Protein 2IZR (pdb70)

Nearest PDB structures (foldseek):
  2izr-assembly1_A  TM=1.003E+00  e=4.447E-59  Homo sapiens
  4hgs-assembly1_A  TM=9.9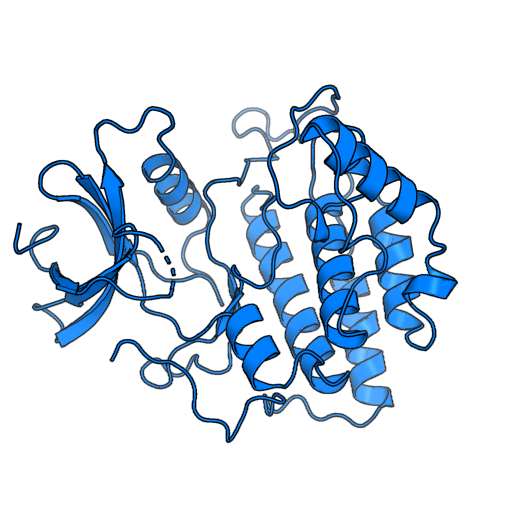87E-01  e=2.542E-54  Homo sapiens
  2izt-assembly1_A  TM=9.941E-01  e=2.686E-54  Homo sapiens
  6gro-assembly1_A  TM=9.886E-01  e=4.937E-54  Homo sapiens
  5x18-assembly2_B  TM=9.580E-01  e=7.703E-38  Saccharomyces cerev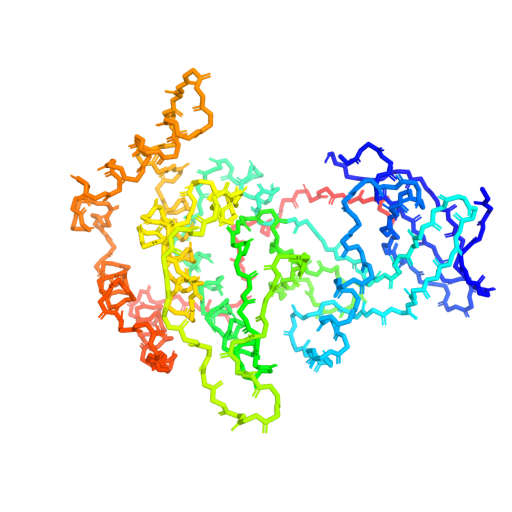isiae S288C

B-factor: mean 22.61, std 11.95, range [7.98, 83.23]

Organism: Homo sapiens (NCBI:txid9606)

Secondary structure (DSSP, 8-state):
--EETTTEEEEEE----TTSEEEEEETTTTEEEEEEEEETT-SS--HHHHHHHHHHH-S-TTS--EEEEEEETTEEEEEEE----BHHHHHHHTTT---HHHHHHHHHHHHHHHHHHHHTTEE-----GGGEEE--GGGT-TTSEEE---TT-EESB-TTT-PBPPP---PPP-S-TTT--HHHHTTPPP-HHHHHHHHHHHHHHHHHSS-TTTT---SSHHHHHHHHHHHHHHS-HHHHTTT-HHHHHHHHHHHH--TTPPP-HHHHHHHHHHHHHHTT---S---TTTTS------

GO terms:
  GO:0005515 protein binding (F, IPI)
  GO:0004674 protein serine/threonine kinase activity (F, IDA)
  GO:0004672 protein kinase activity (F, TAS)
  GO:0036211 protein modification process (P, TAS)
  GO:0007165 signal transduction (P, TAS)

CATH classification: 3.30.200.20 (+1 more: 1.10.510.10)

InterPro domains:
  IPR000719 Protein kinase domain [PF00069] (43-259)
  IPR000719 Protein kinase domain [PS50011] (43-326)
  IPR000719 Protein kinase domain [SM00220] (43-326)
  IPR008271 Serine/threonine-protein kinase, active site [PS00108] (158-170)
  IPR011009 Protein kinase-like domain superfamily [SSF56112] (39-325)
  IPR017441 Protein kinase, ATP binding site [PS00107] (49-72)
  IPR022247 Casein kinase 1 gamma C-terminal [PF12605] (328-417)
  IPR050235 Casein kinase 1/Serine/threonine-protein kinase-like [PTHR11909] (43-372)

Structure (mmCIF, N/CA/C/O backbone):
data_2IZR
#
_entry.id   2IZR
#
_cell.length_a   56.724
_cell.length_b   56.724
_cell.length_c   223.344
_cell.angle_alpha   90.00
_cell.angle_beta   90.00
_cell.angle_gamma   120.00
#
_symmetry.space_group_name_H-M   'P 31 2 1'
#
loop_
_entity.id
_entity.type
_entity.pdbx_description
1 polymer 'CASEIN KINASE I ISOFORM GAMMA-3'
2 non-polymer {(2Z)-4-AMINO-2-[(4-METHOXYPHENYL)IMINO]-2,3-DIHYDRO-1,3-THIAZOL-5-YL}(4-METHOXYPHENYL)METHANONE
3 non-polymer 'MAGNESIUM ION'
4 non-polymer 'CHLORIDE ION'
5 non-polymer S-1,2-PROPANEDIOL
6 water water
#
loop_
_atom_site.group_PDB
_atom_site.id
_atom_site.type_symbol
_atom_site.label_atom_id
_atom_site.label_alt_id
_atom_site.label_comp_id
_atom_site.label_asym_id
_atom_site.label_entity_id
_atom_site.label_seq_id
_atom_site.pdbx_PDB_ins_code
_atom_site.Cartn_x
_atom_site.Cartn_y
_atom_site.Cartn_z
_atom_site.occupancy
_atom_site.B_iso_or_equiv
_atom_site.auth_seq_id
_atom_site.auth_comp_id
_atom_site.auth_asym_id
_atom_site.auth_atom_id
_atom_site.pdbx_PDB_model_num
ATOM 1 N N . VAL A 1 4 ? 28.063 28.022 29.365 1.00 39.20 36 VAL A N 1
ATOM 2 C CA . VAL A 1 4 ? 28.403 28.805 30.587 1.00 31.40 36 VAL A CA 1
ATOM 3 C C . VAL A 1 4 ? 27.232 28.736 31.570 1.00 33.72 36 VAL A C 1
ATOM 4 O O . VAL A 1 4 ? 26.061 28.673 31.167 1.00 33.57 36 VAL A O 1
ATOM 8 N N . LEU A 1 5 ? 27.564 28.742 32.855 1.00 25.83 37 LEU A N 1
ATOM 9 C CA . LEU A 1 5 ? 26.610 28.461 33.905 1.00 23.68 37 LEU A CA 1
ATOM 10 C C . LEU A 1 5 ? 25.733 29.640 34.309 1.00 24.20 37 LEU A C 1
ATOM 11 O O . LEU A 1 5 ? 24.669 29.414 34.920 1.00 21.16 37 LEU A O 1
ATOM 16 N N . MET A 1 6 ? 26.205 30.870 34.035 1.00 22.87 38 MET A N 1
ATOM 17 C CA . MET A 1 6 ? 25.622 32.116 34.584 1.00 19.17 38 MET A CA 1
ATOM 18 C C . MET A 1 6 ? 25.496 33.207 33.525 1.00 18.58 38 MET A C 1
ATOM 19 O O . MET A 1 6 ? 26.286 33.271 32.594 1.00 25.52 38 MET A O 1
ATOM 24 N N . VAL A 1 7 ? 24.494 34.066 33.680 1.00 19.74 39 VAL A N 1
ATOM 25 C CA . VAL A 1 7 ? 24.412 35.320 32.965 1.00 17.23 39 VAL A CA 1
ATOM 26 C C . VAL A 1 7 ? 24.318 36.484 33.958 1.00 20.43 39 VAL A C 1
ATOM 27 O O . VAL A 1 7 ? 23.544 36.459 34.913 1.00 18.58 39 VAL A O 1
ATOM 31 N N . GLY A 1 8 ? 25.183 37.475 33.776 1.00 20.21 40 GLY A N 1
ATOM 32 C CA . GLY A 1 8 ? 25.322 38.543 34.746 1.00 19.20 40 GLY A CA 1
ATOM 33 C C . GLY A 1 8 ? 25.835 38.023 36.088 1.00 16.63 40 GLY A C 1
ATOM 34 O O . GLY A 1 8 ? 26.413 36.946 36.171 1.00 19.23 40 GLY A O 1
ATOM 35 N N . PRO A 1 9 ? 25.660 38.825 37.136 1.00 17.72 41 PRO A N 1
ATOM 36 C CA . PRO A 1 9 ? 26.129 38.418 38.459 1.00 17.15 41 PRO A CA 1
ATOM 37 C C . PRO A 1 9 ? 25.338 37.267 39.084 1.00 15.36 41 PRO A C 1
ATOM 38 O O . PRO A 1 9 ? 25.855 36.575 39.946 1.00 15.95 41 PRO A O 1
ATOM 42 N N . ASN A 1 10 ? 24.088 37.101 38.665 1.00 14.65 42 ASN A N 1
ATOM 43 C CA . ASN A 1 10 ? 23.131 36.388 39.519 1.00 14.04 42 ASN A CA 1
ATOM 44 C C . ASN A 1 10 ? 22.148 35.459 38.845 1.00 14.16 42 ASN A C 1
ATOM 45 O O . ASN A 1 10 ? 21.365 34.838 39.554 1.00 14.37 42 ASN A O 1
ATOM 50 N N . PHE A 1 11 ? 22.182 35.361 37.512 1.00 14.18 43 PHE A N 1
ATOM 51 C CA . PHE A 1 11 ? 21.220 34.522 36.799 1.00 14.63 43 PHE A CA 1
ATOM 52 C C . PHE A 1 11 ? 21.844 33.208 36.336 1.00 14.99 43 PHE A C 1
ATOM 53 O O . PHE A 1 11 ? 22.722 33.217 35.489 1.00 18.70 43 PHE A O 1
ATOM 61 N N . ARG A 1 12 ? 21.381 32.094 36.902 1.00 15.00 44 ARG A N 1
ATOM 62 C CA . ARG A 1 12 ? 21.778 30.748 36.478 1.00 14.21 44 ARG A CA 1
ATOM 63 C C . ARG A 1 12 ? 21.045 30.419 35.180 1.00 16.44 44 ARG A C 1
ATOM 64 O O . ARG A 1 12 ? 19.829 30.630 35.061 1.00 16.17 44 ARG A O 1
ATOM 72 N N . VAL A 1 13 ? 21.795 29.889 34.223 1.00 18.41 45 VAL A N 1
ATOM 73 C CA . VAL A 1 13 ? 21.236 29.480 32.939 1.00 17.66 45 VAL A CA 1
ATOM 74 C C . VAL A 1 13 ? 20.784 28.033 33.003 1.00 19.19 45 VAL A C 1
ATOM 75 O O . VAL A 1 13 ? 21.560 27.137 33.353 1.00 23.68 45 VAL A O 1
ATOM 79 N N . GLY A 1 14 ? 19.515 27.810 32.684 1.00 18.41 46 GLY A N 1
ATOM 80 C CA . GLY A 1 14 ? 18.924 26.481 32.720 1.00 19.52 46 GLY A CA 1
ATOM 81 C C . GLY A 1 14 ? 18.619 25.948 31.334 1.00 19.88 46 GLY A C 1
ATOM 82 O O . GLY A 1 14 ? 19.257 26.319 30.349 1.00 20.74 46 GLY A O 1
ATOM 83 N N . LYS A 1 15 ? 17.628 25.068 31.277 1.00 20.37 47 LYS A N 1
ATOM 84 C CA . LYS A 1 15 ? 17.334 24.279 30.090 1.00 23.25 47 LYS A CA 1
ATOM 85 C C . LYS A 1 15 ? 16.683 25.106 28.986 1.00 21.61 47 LYS A C 1
ATOM 86 O O . LYS A 1 15 ? 16.048 26.123 29.254 1.00 19.48 47 LYS A O 1
ATOM 90 N N . LYS A 1 16 ? 16.817 24.637 27.751 1.00 23.05 48 LYS A N 1
ATOM 91 C CA . LYS A 1 16 ? 16.064 25.183 26.629 1.00 22.99 48 LYS A CA 1
ATOM 92 C C . LYS A 1 16 ? 14.580 24.950 26.868 1.00 24.71 48 LYS A C 1
ATOM 93 O O . LYS A 1 16 ? 14.186 23.864 27.283 1.00 30.28 48 LYS A O 1
ATOM 98 N N . ILE A 1 17 ? 13.764 25.975 26.627 1.00 25.49 49 ILE A N 1
ATOM 99 C CA . ILE A 1 17 ? 12.312 25.884 26.841 1.00 28.24 49 ILE A CA 1
ATOM 100 C C . ILE A 1 17 ? 11.528 26.394 25.638 1.00 34.27 49 ILE A C 1
ATOM 101 O O . ILE A 1 17 ? 12.074 27.055 24.753 1.00 32.09 49 ILE A O 1
ATOM 106 N N . GLY A 1 18 ? 10.241 26.058 25.622 1.00 34.00 50 GLY A N 1
ATOM 107 C CA . GLY A 1 18 ? 9.357 26.351 24.497 1.00 35.00 50 GLY A CA 1
ATOM 108 C C . GLY A 1 18 ? 9.599 25.452 23.293 1.00 37.11 50 GLY A C 1
ATOM 109 O O . GLY A 1 18 ? 10.603 24.726 23.225 1.00 40.35 50 GLY A O 1
ATOM 110 N N . CYS A 1 19 ? 8.664 25.503 22.347 1.00 39.25 51 CYS A N 1
ATOM 111 C CA . CYS A 1 19 ? 8.780 24.799 21.068 1.00 46.62 51 CYS A CA 1
ATOM 112 C C . CYS A 1 19 ? 9.346 25.718 19.984 1.00 52.75 51 CYS A C 1
ATOM 113 O O . CYS A 1 19 ? 9.042 26.913 19.944 1.00 60.62 51 CYS A O 1
ATOM 116 N N . ASN A 1 21 ? 12.425 27.379 18.772 1.00 74.18 53 ASN A N 1
ATOM 117 C CA . ASN A 1 21 ? 13.375 28.221 19.499 1.00 71.59 53 ASN A CA 1
ATOM 118 C C . ASN A 1 21 ? 14.826 27.848 19.201 1.00 71.27 53 ASN A C 1
ATOM 119 O O . ASN A 1 21 ? 15.649 28.723 18.934 1.00 75.68 53 ASN A O 1
ATOM 124 N N . PHE A 1 22 ? 15.130 26.552 19.254 1.00 68.59 54 PHE A N 1
ATOM 125 C CA . PHE A 1 22 ? 16.455 26.034 18.889 1.00 66.43 54 PHE A CA 1
ATOM 126 C C . PHE A 1 22 ? 17.585 26.605 19.756 1.00 63.21 54 PHE A C 1
ATOM 127 O O . PHE A 1 22 ? 18.647 26.971 19.244 1.00 64.05 54 PHE A O 1
ATOM 129 N N . GLY A 1 23 ? 17.350 26.674 21.065 1.00 55.68 55 GLY A N 1
ATOM 130 C CA . GLY A 1 23 ? 18.320 27.249 22.003 1.00 52.61 55 GLY A CA 1
ATOM 131 C C . GLY A 1 23 ? 18.249 28.766 22.152 1.00 43.32 55 GLY A C 1
ATOM 132 O O . GLY A 1 23 ? 19.030 29.360 22.886 1.00 39.74 55 GLY A O 1
ATOM 133 N N . GLU A 1 24 ? 17.314 29.410 21.465 1.00 33.36 56 GLU A N 1
ATOM 134 C CA . GLU A 1 24 ? 17.185 30.849 21.575 1.00 29.34 56 GLU A CA 1
ATOM 135 C C . GLU A 1 24 ? 16.617 31.235 22.939 1.00 20.95 56 GLU A C 1
ATOM 136 O O . GLU A 1 24 ? 16.805 32.347 23.359 1.00 21.16 56 GLU A O 1
ATOM 138 N N . LEU A 1 25 ? 15.896 30.321 23.591 1.00 18.89 57 LEU A N 1
ATOM 139 C CA . LEU A 1 25 ? 15.178 30.629 24.833 1.00 16.69 57 LEU A CA 1
ATOM 140 C C . LEU A 1 25 ? 15.484 29.588 25.889 1.00 16.69 57 LEU A C 1
ATOM 141 O O . LEU A 1 25 ? 15.296 28.396 25.661 1.00 18.03 57 LEU A O 1
ATOM 146 N N . ARG A 1 26 ? 15.944 30.045 27.058 1.00 16.30 58 ARG A N 1
ATOM 147 C CA . ARG A 1 26 ? 16.222 29.163 28.182 1.00 17.15 58 ARG A CA 1
ATOM 148 C C . ARG A 1 26 ? 15.485 29.631 29.413 1.00 14.80 58 ARG A C 1
ATOM 149 O O . ARG A 1 26 ? 15.242 30.823 29.608 1.00 15.37 58 ARG A O 1
ATOM 157 N N . LEU A 1 27 ? 15.176 28.677 30.274 1.00 14.61 59 LEU A N 1
ATOM 158 C CA . LEU A 1 27 ? 14.787 28.990 31.631 1.00 14.73 59 LEU A CA 1
ATOM 159 C C . LEU A 1 27 ? 16.010 29.468 32.387 1.00 14.06 59 LEU A C 1
ATOM 160 O O . LEU A 1 27 ? 17.128 28.976 32.168 1.00 17.17 59 LEU A O 1
ATOM 165 N N . GLY A 1 28 ? 15.804 30.440 33.256 1.00 13.96 60 GLY A N 1
ATOM 166 C CA . GLY A 1 28 ? 16.867 30.875 34.156 1.00 15.37 60 GLY A CA 1
ATOM 167 C C . GLY A 1 28 ? 16.346 31.036 35.562 1.00 12.80 60 GLY A C 1
ATOM 168 O O . GLY A 1 28 ? 15.127 31.002 35.788 1.00 12.97 60 GLY A O 1
ATOM 169 N N . LYS A 1 29 ? 17.267 31.278 36.486 1.00 12.61 61 LYS A N 1
ATOM 170 C CA . LYS A 1 29 ? 16.907 31.528 37.858 1.00 12.72 61 LYS A CA 1
ATOM 171 C C . LYS A 1 29 ? 17.755 32.639 38.421 1.00 12.53 61 LYS A C 1
ATOM 172 O O . LYS A 1 29 ? 18.976 32.585 38.346 1.00 13.16 61 LYS A O 1
ATOM 178 N N . ASN A 1 30 ? 17.096 33.648 38.973 1.00 13.71 62 ASN A N 1
ATOM 179 C CA . ASN A 1 30 ? 17.767 34.666 39.763 1.00 12.89 62 ASN A CA 1
ATOM 180 C C . ASN A 1 30 ? 18.120 34.038 41.108 1.00 12.41 62 ASN A C 1
ATOM 181 O O . ASN A 1 30 ? 17.247 33.841 41.970 1.00 13.74 62 ASN A O 1
ATOM 186 N N . LEU A 1 31 ? 19.399 33.662 41.278 1.00 12.45 63 LEU A N 1
ATOM 187 C CA . LEU A 1 31 ? 19.844 33.014 42.512 1.00 12.20 63 LEU A CA 1
ATOM 188 C C . LEU A 1 31 ? 19.727 33.948 43.720 1.00 13.50 63 LEU A C 1
ATOM 189 O O . LEU A 1 31 ? 19.614 33.491 44.867 1.00 15.28 63 LEU A O 1
ATOM 194 N N . TYR A 1 32 ? 19.819 35.260 43.469 1.00 13.41 64 TYR A N 1
ATOM 195 C CA . TYR A 1 32 ? 19.782 36.226 44.561 1.00 15.36 64 TYR A CA 1
ATOM 196 C C . TYR A 1 32 ? 18.387 36.352 45.159 1.00 14.45 64 TYR A C 1
ATOM 197 O O . TYR A 1 32 ? 18.242 36.686 46.332 1.00 16.65 64 TYR A O 1
ATOM 206 N N . THR A 1 33 ? 17.358 36.136 44.338 1.00 16.64 65 THR A N 1
ATOM 207 C CA . THR A 1 33 ? 15.959 36.338 44.751 1.00 17.60 65 THR A CA 1
ATOM 208 C C . THR A 1 33 ? 15.108 35.065 44.715 1.00 18.61 65 THR A C 1
ATOM 209 O O . THR A 1 33 ? 13.933 35.117 45.082 1.00 21.14 65 THR A O 1
ATOM 213 N N . ASN A 1 34 ? 15.691 33.937 44.306 1.00 16.52 66 ASN A N 1
ATOM 214 C CA . ASN A 1 34 ? 14.950 32.686 44.201 1.00 16.49 66 ASN A CA 1
ATOM 215 C C . ASN A 1 34 ? 13.718 32.814 43.294 1.00 16.34 66 ASN A C 1
ATOM 216 O O . ASN A 1 34 ? 12.600 32.384 43.663 1.00 21.13 66 ASN A O 1
ATOM 221 N N . GLU A 1 35 ? 13.910 33.427 42.132 1.00 16.84 67 GLU A N 1
ATOM 222 C CA . GLU A 1 35 ? 12.849 33.613 41.139 1.00 17.80 67 GLU A CA 1
ATOM 223 C C . GLU A 1 35 ? 13.272 33.105 39.771 1.00 13.73 67 GLU A C 1
ATOM 224 O O . GLU A 1 35 ? 14.376 33.396 39.321 1.00 17.02 67 GLU A O 1
ATOM 235 N N . TYR A 1 36 ? 12.359 32.429 39.083 1.00 14.20 68 TYR A N 1
ATOM 236 C CA . TYR A 1 36 ? 12.596 32.025 37.710 1.00 13.48 68 TYR A CA 1
ATOM 237 C C . TYR A 1 36 ? 12.428 33.189 36.759 1.00 14.70 68 TYR A C 1
ATOM 238 O O . TYR A 1 36 ? 11.655 34.089 37.026 1.00 15.64 68 TYR A O 1
ATOM 247 N N . VAL A 1 37 ? 13.187 33.148 35.661 1.00 12.18 69 VAL A N 1
ATOM 248 C CA . VAL A 1 37 ? 13.179 34.181 34.628 1.00 12.10 69 VAL A CA 1
ATOM 249 C C . VAL A 1 37 ? 13.310 33.495 33.261 1.00 12.14 69 VAL A C 1
ATOM 250 O O . VAL A 1 37 ? 13.581 32.288 33.174 1.00 12.72 69 VAL A O 1
ATOM 254 N N . ALA A 1 38 ? 13.076 34.265 32.199 1.00 11.77 70 ALA A N 1
ATOM 255 C CA . ALA A 1 38 ? 13.325 33.831 30.822 1.00 12.37 70 ALA A CA 1
ATOM 256 C C . ALA A 1 38 ? 14.645 34.428 30.372 1.00 12.83 70 ALA A C 1
ATOM 257 O O . ALA A 1 38 ? 14.941 35.598 30.684 1.00 13.26 70 ALA A O 1
ATOM 259 N N . ILE A 1 39 ? 15.446 33.630 29.674 1.00 12.61 71 ILE A N 1
ATOM 260 C CA . ILE A 1 39 ? 16.733 34.116 29.120 1.00 14.02 71 ILE A CA 1
ATOM 261 C C . ILE A 1 39 ? 16.676 33.969 27.586 1.00 13.12 71 ILE A C 1
ATOM 262 O O . ILE A 1 39 ? 16.579 32.857 27.071 1.00 15.99 71 ILE A O 1
ATOM 267 N N . LYS A 1 40 ? 16.731 35.100 26.885 1.00 14.51 72 LYS A N 1
ATOM 268 C CA . LYS A 1 40 ? 16.782 35.124 25.420 1.00 14.18 72 LYS A CA 1
ATOM 269 C C . LYS A 1 40 ? 18.239 35.272 25.000 1.00 16.27 72 LYS A C 1
ATOM 270 O O . LYS A 1 40 ? 18.964 36.112 25.522 1.00 18.14 72 LYS A O 1
ATOM 281 N N . LEU A 1 41 ? 18.676 34.400 24.105 1.00 17.69 73 LEU A N 1
ATOM 282 C CA . LEU A 1 41 ? 20.072 34.373 23.678 1.00 18.92 73 LEU A CA 1
ATOM 283 C C . LEU A 1 41 ? 20.177 34.632 22.179 1.00 19.11 73 LEU A C 1
ATOM 284 O O . LEU A 1 41 ? 19.341 34.189 21.394 1.00 22.77 73 LEU A O 1
ATOM 289 N N . GLU A 1 42 ? 21.208 35.366 21.790 1.00 18.59 74 GLU A N 1
ATOM 290 C CA . GLU A 1 42 ? 21.485 35.613 20.382 1.00 19.73 74 GLU A CA 1
ATOM 291 C C . GLU A 1 42 ? 22.980 35.442 20.191 1.00 17.26 74 GLU A C 1
ATOM 292 O O . GLU A 1 42 ? 23.746 36.078 20.888 1.00 18.32 74 GLU A O 1
ATOM 298 N N . PRO A 1 43 ? 23.403 34.610 19.227 1.00 19.61 75 PRO A N 1
ATOM 299 C CA . PRO A 1 43 ? 24.844 34.455 19.006 1.00 19.52 75 PRO A CA 1
ATOM 300 C C . PRO A 1 43 ? 25.512 35.794 18.727 1.00 19.21 75 PRO A C 1
ATOM 301 O O . PRO A 1 43 ? 24.973 36.631 17.992 1.00 20.07 75 PRO A O 1
ATOM 305 N N . MET A 1 44 ? 26.688 35.998 19.300 1.00 20.75 76 MET A N 1
ATOM 306 C CA . MET A 1 44 ? 27.443 37.201 18.992 1.00 20.10 76 MET A CA 1
ATOM 307 C C . MET A 1 44 ? 27.789 37.286 17.507 1.00 22.47 76 MET A C 1
ATOM 308 O O . MET A 1 44 ? 27.944 38.385 16.981 1.00 25.57 76 MET A O 1
ATOM 313 N N . LYS A 1 45 ? 27.900 36.129 16.853 1.00 21.53 77 LYS A N 1
ATOM 314 C CA . LYS A 1 45 ? 28.198 36.062 15.409 1.00 25.40 77 LYS A CA 1
ATOM 315 C C . LYS A 1 45 ? 27.001 36.311 14.481 1.00 24.40 77 LYS A C 1
ATOM 316 O O . LYS A 1 45 ? 27.140 36.227 13.241 1.00 34.98 77 LYS A O 1
ATOM 322 N N . SER A 1 46 ? 25.842 36.642 15.050 1.00 28.08 78 SER A N 1
ATOM 323 C CA . SER A 1 46 ? 24.641 36.812 14.234 1.00 26.86 78 SER A CA 1
ATOM 324 C C . SER A 1 46 ? 24.878 37.783 13.099 1.00 30.42 78 SER A C 1
ATOM 325 O O . SER A 1 46 ? 25.457 38.856 13.300 1.00 30.33 78 SER A O 1
ATOM 328 N N . ARG A 1 47 ? 24.415 37.404 11.911 1.00 37.80 79 ARG A N 1
ATOM 329 C CA . ARG A 1 47 ? 24.530 38.265 10.735 1.00 42.52 79 ARG A CA 1
ATOM 330 C C . ARG A 1 47 ? 23.433 39.335 10.692 1.00 41.70 79 ARG A C 1
ATOM 331 O O . ARG A 1 47 ? 23.501 40.262 9.878 1.00 42.61 79 ARG A O 1
ATOM 334 N N . ALA A 1 48 ? 22.441 39.218 11.577 1.00 36.27 80 ALA A N 1
ATOM 335 C CA . ALA A 1 48 ? 21.350 40.183 11.656 1.00 33.38 80 ALA A CA 1
ATOM 336 C C . ALA A 1 48 ? 20.951 40.370 13.120 1.00 28.53 80 ALA A C 1
ATOM 337 O O . ALA A 1 48 ? 19.902 39.885 13.562 1.00 33.05 80 ALA A O 1
ATOM 339 N N . PRO A 1 49 ? 21.812 41.051 13.885 1.00 27.53 81 PRO A N 1
ATOM 340 C CA . PRO A 1 49 ? 21.524 41.196 15.307 1.00 25.41 81 PRO A CA 1
ATOM 341 C C . PRO A 1 49 ? 20.267 42.024 15.578 1.00 24.82 81 PRO A C 1
ATOM 342 O O . PRO A 1 49 ? 20.027 43.046 14.914 1.00 30.03 81 PRO A O 1
ATOM 346 N N . GLN A 1 50 ? 19.483 41.569 16.550 1.00 22.16 82 GLN A N 1
ATOM 347 C CA . GLN A 1 50 ? 18.225 42.219 16.906 1.00 22.23 82 GLN A CA 1
ATOM 348 C C . GLN A 1 50 ? 18.039 42.391 18.412 1.00 18.22 82 GLN A C 1
ATOM 349 O O . GLN A 1 50 ? 17.245 43.221 18.832 1.00 19.86 82 GLN A O 1
ATOM 355 N N . LEU A 1 51 ? 18.757 41.627 19.233 1.00 18.09 83 LEU A N 1
ATOM 356 C CA . LEU A 1 51 ? 18.470 41.594 20.667 1.00 15.80 83 LEU A CA 1
ATOM 357 C C . LEU A 1 51 ? 18.818 42.915 21.349 1.00 17.01 83 LEU A C 1
ATOM 358 O O . LEU A 1 51 ? 18.069 43.381 22.220 1.00 16.87 83 LEU A O 1
ATOM 363 N N . HIS A 1 52 ? 19.956 43.522 21.011 1.00 19.35 84 HIS A N 1
ATOM 364 C CA . HIS A 1 52 ? 20.307 44.773 21.677 1.00 19.84 84 HIS A CA 1
ATOM 365 C C . HIS A 1 52 ? 19.322 45.882 21.328 1.00 21.49 84 HIS A C 1
ATOM 366 O O . HIS A 1 52 ? 18.941 46.673 22.191 1.00 23.73 84 HIS A O 1
ATOM 373 N N . LEU A 1 53 ? 18.919 45.962 20.068 1.00 24.03 85 LEU A N 1
ATOM 374 C CA . LEU A 1 53 ? 17.910 46.951 19.697 1.00 26.28 85 LEU A CA 1
ATOM 375 C C . LEU A 1 53 ? 16.581 46.693 20.417 1.00 19.52 85 LEU A C 1
ATOM 376 O O . LEU A 1 53 ? 15.909 47.618 20.861 1.00 20.52 85 LEU A O 1
ATOM 381 N N . GLU A 1 54 ? 16.232 45.426 20.568 1.00 18.45 86 GLU A N 1
ATOM 382 C CA . GLU A 1 54 ? 15.053 45.062 21.330 1.00 16.04 86 GLU A CA 1
ATOM 383 C C . GLU A 1 54 ? 15.137 45.564 22.799 1.00 15.09 86 GLU A C 1
ATOM 384 O O . GLU A 1 54 ? 14.201 46.161 23.339 1.00 16.21 86 GLU A O 1
ATOM 390 N N . TYR A 1 55 ? 16.272 45.337 23.433 1.00 16.29 87 TYR A N 1
ATOM 391 C CA . TYR A 1 55 ? 16.500 45.844 24.771 1.00 15.93 87 TYR A CA 1
ATOM 392 C C . TYR A 1 55 ? 16.318 47.357 24.850 1.00 19.29 87 TYR A C 1
ATOM 393 O O . TYR A 1 55 ? 15.702 47.875 25.773 1.00 19.26 87 TYR A O 1
ATOM 402 N N . ARG A 1 56 ? 16.845 48.069 23.857 1.00 20.05 88 ARG A N 1
ATOM 403 C CA . ARG A 1 56 ? 16.698 49.516 23.835 1.00 20.15 88 ARG A CA 1
ATOM 404 C C . ARG A 1 56 ? 15.224 49.949 23.704 1.00 20.56 88 ARG A C 1
ATOM 405 O O . ARG A 1 56 ? 14.797 50.910 24.336 1.00 20.75 88 ARG A O 1
ATOM 408 N N . PHE A 1 57 ? 14.439 49.217 22.923 1.00 16.57 89 PHE A N 1
ATOM 409 C CA . PHE A 1 57 ? 13.004 49.512 22.831 1.00 15.38 89 PHE A CA 1
ATOM 410 C C . PHE A 1 57 ? 12.320 49.266 24.197 1.00 14.64 89 PHE A C 1
ATOM 411 O O . PHE A 1 57 ? 11.471 50.063 24.613 1.00 16.24 89 PHE A O 1
ATOM 419 N N . TYR A 1 58 ? 12.691 48.184 24.892 1.00 15.21 90 TYR A N 1
ATOM 420 C CA . TYR A 1 58 ? 12.169 47.988 26.241 1.00 14.88 90 TYR A CA 1
ATOM 421 C C . TYR A 1 58 ? 12.528 49.138 27.188 1.00 16.53 90 TYR A C 1
ATOM 422 O O . TYR A 1 58 ? 11.712 49.542 28.004 1.00 17.44 90 TYR A O 1
ATOM 431 N N . LYS A 1 59 ? 13.736 49.679 27.069 1.00 17.62 91 LYS A N 1
ATOM 432 C CA . LYS A 1 59 ? 14.103 50.812 27.917 1.00 18.48 91 LYS A CA 1
ATOM 433 C C . LYS A 1 59 ? 13.241 52.046 27.603 1.00 19.72 91 LYS A C 1
ATOM 434 O O . LYS A 1 59 ? 12.849 52.792 28.497 1.00 22.64 91 LYS A O 1
ATOM 437 N N . GLN A 1 60 ? 12.956 52.262 26.328 1.00 17.49 92 GLN A N 1
ATOM 438 C CA . GLN A 1 60 ? 12.090 53.357 25.922 1.00 18.18 92 GLN A CA 1
ATOM 439 C C . GLN A 1 60 ? 10.652 53.156 26.394 1.00 16.04 92 GLN A C 1
ATOM 440 O O . GLN A 1 60 ? 9.996 54.125 26.770 1.00 18.37 92 GLN A O 1
ATOM 446 N N . LEU A 1 61 ? 10.169 51.921 26.371 1.00 16.90 93 LEU A N 1
ATOM 447 C CA . LEU A 1 61 ? 8.807 51.619 26.862 1.00 15.62 93 LEU A CA 1
ATOM 448 C C . LEU A 1 61 ? 8.661 51.867 28.350 1.00 17.25 93 LEU A C 1
ATOM 449 O O . LEU A 1 61 ? 7.613 52.328 28.792 1.00 19.90 93 LEU A O 1
ATOM 454 N N . GLY A 1 62 ? 9.708 51.556 29.119 1.00 18.13 94 GLY A N 1
ATOM 455 C CA . GLY A 1 62 ? 9.654 51.664 30.558 1.00 19.74 94 GLY A CA 1
ATOM 456 C C . GLY A 1 62 ? 8.713 50.654 31.168 1.00 17.82 94 GLY A C 1
ATOM 457 O O . GLY A 1 62 ? 8.241 49.729 30.509 1.00 20.63 94 GLY A O 1
ATOM 458 N N . SER A 1 63 ? 8.407 50.857 32.437 1.00 21.90 95 SER A N 1
ATOM 459 C CA . SER A 1 63 ? 7.607 49.925 33.183 1.00 19.84 95 SER A CA 1
ATOM 460 C C . SER A 1 63 ? 6.164 50.171 32.857 1.00 20.08 95 SER A C 1
ATOM 461 O O . SER A 1 63 ? 5.685 51.284 32.986 1.00 24.59 95 SER A O 1
ATOM 466 N N . GLY A 1 64 ? 5.457 49.132 32.432 1.00 19.96 96 GLY A N 1
ATOM 467 C CA . GLY A 1 64 ? 4.063 49.311 32.069 1.00 22.60 96 GLY A CA 1
ATOM 468 C C . GLY A 1 64 ? 3.245 48.054 32.241 1.00 18.57 96 GLY A C 1
ATOM 469 O O . GLY A 1 64 ? 3.775 46.941 32.256 1.00 17.38 96 GLY A O 1
ATOM 470 N N . ASP A 1 65 ? 1.935 48.250 32.326 1.00 18.77 97 ASP A N 1
ATOM 471 C CA . ASP A 1 65 ? 0.995 47.145 32.481 1.00 16.32 97 ASP A CA 1
ATOM 472 C C . ASP A 1 65 ? 1.103 46.249 31.260 1.00 13.76 97 ASP A C 1
ATOM 473 O O . ASP A 1 65 ? 1.030 46.737 30.124 1.00 15.40 97 ASP A O 1
ATOM 482 N N . GLY A 1 66 ? 1.303 44.950 31.486 1.00 12.37 98 GLY A N 1
ATOM 483 C CA . GLY A 1 66 ? 1.319 44.005 30.395 1.00 11.23 98 GLY A CA 1
ATOM 484 C C . GLY A 1 66 ? 2.576 44.074 29.565 1.00 10.53 98 GLY A C 1
ATOM 485 O O . GLY A 1 66 ? 2.628 43.511 28.480 1.00 11.69 98 GLY A O 1
ATOM 486 N N . ILE A 1 67 ? 3.623 44.701 30.094 1.00 12.20 99 ILE A N 1
ATOM 487 C CA . ILE A 1 67 ? 4.935 44.674 29.470 1.00 13.84 99 ILE A CA 1
ATOM 488 C C . ILE A 1 67 ? 5.850 43.879 30.397 1.00 13.93 99 ILE A C 1
ATOM 489 O O . ILE A 1 67 ? 5.944 44.206 31.585 1.00 13.75 99 ILE A O 1
ATOM 498 N N . PRO A 1 68 ? 6.520 42.840 29.881 1.00 13.77 100 PRO A N 1
ATOM 499 C CA . PRO A 1 68 ? 7.389 42.090 30.805 1.00 13.07 100 PRO A CA 1
ATOM 500 C C . PRO A 1 68 ? 8.506 42.970 31.373 1.00 12.83 100 PRO A C 1
ATOM 501 O O . PRO A 1 68 ? 9.045 43.821 30.673 1.00 13.46 100 PRO A O 1
ATOM 505 N N . GLN A 1 69 ? 8.840 42.728 32.630 1.00 12.91 101 GLN A N 1
ATOM 506 C CA . GLN A 1 69 ? 9.995 43.354 33.232 1.00 13.27 101 GLN A CA 1
ATOM 507 C C . GLN A 1 69 ? 11.258 42.832 32.563 1.00 12.90 101 GLN A C 1
ATOM 508 O O . GLN A 1 69 ? 11.349 41.648 32.286 1.00 14.21 101 GLN A O 1
ATOM 519 N N . VAL A 1 70 ? 12.234 43.707 32.350 1.00 14.13 102 VAL A N 1
ATOM 520 C CA . VAL A 1 70 ? 13.523 43.287 31.809 1.00 14.34 102 VAL A CA 1
ATOM 521 C C . VAL A 1 70 ? 14.566 43.546 32.887 1.00 15.75 102 VAL A C 1
ATOM 522 O O . VAL A 1 70 ? 14.578 44.618 33.505 1.00 17.76 102 VAL A O 1
ATOM 526 N N . TYR A 1 71 ? 15.409 42.556 33.126 1.00 13.72 103 TYR A N 1
ATOM 527 C CA . TYR A 1 71 ? 16.310 42.601 34.284 1.00 14.42 103 TYR A CA 1
ATOM 528 C C . TYR A 1 71 ? 17.770 42.825 33.937 1.00 16.42 103 TYR A C 1
ATOM 529 O O . TYR A 1 71 ? 18.516 43.337 34.762 1.00 20.56 103 TYR A O 1
ATOM 538 N N . TYR A 1 72 ? 18.182 42.435 32.727 1.00 14.57 104 TYR A N 1
ATOM 539 C CA . TYR A 1 72 ? 19.592 42.422 32.372 1.00 15.54 104 TYR A CA 1
ATOM 540 C C . TYR A 1 72 ? 19.783 42.261 30.882 1.00 14.47 104 TYR A C 1
ATOM 541 O O . TYR A 1 72 ? 19.040 41.524 30.241 1.00 13.61 104 TYR A O 1
ATOM 550 N N . PHE A 1 73 ? 20.804 42.924 30.351 1.00 15.18 105 PHE A N 1
ATOM 551 C CA . PHE A 1 73 ? 21.302 42.639 29.014 1.00 14.94 105 PHE A CA 1
ATOM 552 C C . PHE A 1 73 ? 22.805 42.582 29.116 1.00 17.99 105 PHE A C 1
ATOM 553 O O . PHE A 1 73 ? 23.444 43.501 29.636 1.00 18.18 105 PHE A O 1
ATOM 561 N N . GLY A 1 74 ? 23.373 41.525 28.583 1.00 15.98 106 GLY A N 1
ATOM 562 C CA . GLY A 1 74 ? 24.816 41.395 28.607 1.00 17.14 106 GLY A CA 1
ATOM 563 C C . GLY A 1 74 ? 25.310 40.099 28.028 1.00 16.15 106 GLY A C 1
ATOM 564 O O . GLY A 1 74 ? 24.531 39.257 27.607 1.00 18.05 106 GLY A O 1
ATOM 565 N N . PRO A 1 75 ? 26.639 39.925 28.003 1.00 16.93 107 PRO A N 1
ATOM 566 C CA . PRO A 1 75 ? 27.212 38.743 27.391 1.00 17.63 107 PRO A CA 1
ATOM 567 C C . PRO A 1 75 ? 27.082 37.489 28.229 1.00 19.95 107 PRO A C 1
ATOM 568 O O . PRO A 1 75 ? 27.046 37.552 29.456 1.00 24.38 107 PRO A O 1
ATOM 572 N N . CYS A 1 76 ? 27.020 36.352 27.541 1.00 19.17 108 CYS A N 1
ATOM 573 C CA . CYS A 1 76 ? 26.949 35.034 28.168 1.00 20.81 108 CYS A CA 1
ATOM 574 C C . CYS A 1 76 ? 27.651 34.078 27.214 1.00 19.90 108 CYS A C 1
ATOM 575 O O . CYS A 1 76 ? 27.090 33.693 26.195 1.00 22.00 108 CYS A O 1
ATOM 578 N N . GLY A 1 77 ? 28.897 33.729 27.513 1.00 19.89 109 GLY A N 1
ATOM 579 C CA . GLY A 1 77 ? 29.699 32.984 26.557 1.00 22.15 109 GLY A CA 1
ATOM 580 C C . GLY A 1 77 ? 29.763 33.704 25.211 1.00 20.32 109 GLY A C 1
ATOM 581 O O . GLY A 1 77 ? 30.005 34.902 25.157 1.00 20.43 109 GLY A O 1
ATOM 582 N N . LYS A 1 78 ? 29.481 32.980 24.135 1.00 20.08 110 LYS A N 1
ATOM 583 C CA . LYS A 1 78 ? 29.504 33.547 22.795 1.00 21.04 110 LYS A CA 1
ATOM 584 C C . LYS A 1 78 ? 28.138 34.100 22.378 1.00 19.22 110 LYS A C 1
ATOM 585 O O . LYS A 1 78 ? 27.867 34.238 21.195 1.00 19.53 110 LYS A O 1
ATOM 589 N N . TYR A 1 79 ? 27.306 34.430 23.362 1.00 18.38 111 TYR A N 1
ATOM 590 C CA . TYR A 1 79 ? 25.975 34.980 23.129 1.00 16.81 111 TYR A CA 1
ATOM 591 C C . TYR A 1 79 ? 25.804 36.338 23.781 1.00 15.16 111 TYR A C 1
ATOM 592 O O . TYR A 1 79 ? 26.416 36.644 24.811 1.00 18.20 111 TYR A O 1
ATOM 601 N N . ASN A 1 80 ? 24.936 37.156 23.196 1.00 15.73 112 ASN A N 1
ATOM 602 C CA . ASN A 1 80 ? 24.319 38.227 23.947 1.00 16.54 112 ASN A CA 1
ATOM 603 C C . ASN A 1 80 ? 23.019 37.693 24.530 1.00 15.19 112 ASN A C 1
ATOM 604 O O . ASN A 1 80 ? 22.326 36.898 23.895 1.00 16.49 112 ASN A O 1
ATOM 609 N N . ALA A 1 81 ? 22.720 38.115 25.750 1.00 15.14 113 ALA A N 1
ATOM 610 C CA . ALA A 1 81 ? 21.598 37.588 26.510 1.00 15.49 113 ALA A CA 1
ATOM 611 C C . ALA A 1 81 ? 20.753 38.726 27.033 1.00 13.66 113 ALA A C 1
ATOM 612 O O . ALA A 1 81 ? 21.271 39.752 27.469 1.00 15.26 113 ALA A O 1
ATOM 614 N N . MET A 1 82 ? 19.443 38.531 27.015 1.00 13.41 114 MET A N 1
ATOM 615 C CA . MET A 1 82 ? 18.515 39.441 27.671 1.00 12.68 114 MET A CA 1
ATOM 616 C C . MET A 1 82 ? 17.687 38.600 28.639 1.00 12.51 114 MET A C 1
ATOM 617 O O . MET A 1 82 ? 17.092 37.591 28.262 1.00 14.52 114 MET A O 1
ATOM 622 N N . VAL A 1 83 ? 17.660 39.043 29.892 1.00 11.55 115 VAL A N 1
ATOM 623 C CA . VAL A 1 83 ? 16.971 38.349 30.963 1.00 11.66 115 VAL A CA 1
ATOM 624 C C . VAL A 1 83 ? 15.692 39.126 31.234 1.00 11.85 115 VAL A C 1
ATOM 625 O O . VAL A 1 83 ? 15.729 40.346 31.518 1.00 13.32 115 VAL A O 1
ATOM 629 N N . LEU A 1 84 ? 14.557 38.440 31.130 1.00 11.09 116 LEU A N 1
ATOM 630 C CA . LEU A 1 84 ? 13.263 39.081 31.326 1.00 12.10 116 LEU A CA 1
ATOM 631 C C . LEU A 1 84 ? 12.330 38.217 32.141 1.00 12.08 116 LEU A C 1
ATOM 632 O O . LEU A 1 84 ? 12.597 37.037 32.405 1.00 12.82 116 LEU A O 1
ATOM 637 N N . GLU A 1 85 ? 11.235 38.844 32.558 1.00 12.76 117 GLU A N 1
ATOM 638 C CA . GLU A 1 85 ? 10.190 38.173 33.310 1.00 12.50 117 GLU A CA 1
ATOM 639 C C . GLU A 1 85 ? 9.687 36.934 32.584 1.00 13.20 117 GLU A C 1
ATOM 640 O O . GLU A 1 85 ? 9.383 37.014 31.393 1.00 13.48 117 GLU A O 1
ATOM 646 N N . LEU A 1 86 ? 9.568 35.815 33.311 1.00 12.55 118 LEU A N 1
ATOM 647 C CA . LEU A 1 86 ? 9.000 34.581 32.800 1.00 12.67 118 LEU A CA 1
ATOM 648 C C . LEU A 1 86 ? 7.486 34.764 32.832 1.00 13.26 118 LEU A C 1
ATOM 649 O O . LEU A 1 86 ? 6.889 35.048 33.896 1.00 14.43 118 LEU A O 1
ATOM 654 N N . LEU A 1 87 ? 6.871 34.609 31.671 1.00 11.78 119 LEU A N 1
ATOM 655 C CA . LEU A 1 87 ? 5.442 34.723 31.525 1.00 11.16 119 LEU A CA 1
ATOM 656 C C . LEU A 1 87 ? 4.822 33.333 31.292 1.00 12.07 119 LEU A C 1
ATOM 657 O O . LEU A 1 87 ? 5.530 32.324 31.305 1.00 12.84 119 LEU A O 1
ATOM 662 N N . GLY A 1 88 ? 3.507 33.293 31.133 1.00 12.54 120 GLY A N 1
ATOM 663 C CA . GLY A 1 88 ? 2.783 32.061 30.828 1.00 12.35 120 GLY A CA 1
ATOM 664 C C . GLY A 1 88 ? 2.696 31.824 29.334 1.00 12.81 120 GLY A C 1
ATOM 665 O O . GLY A 1 88 ? 3.440 32.435 28.554 1.00 13.64 120 GLY A O 1
ATOM 666 N N . PRO A 1 89 ? 1.798 30.905 28.930 1.00 12.57 121 PRO A N 1
ATOM 667 C CA . PRO A 1 89 ? 1.662 30.562 27.516 1.00 13.68 121 PRO A CA 1
ATOM 668 C C . PRO A 1 89 ? 1.179 31.707 26.628 1.00 11.65 121 PRO A C 1
ATOM 669 O O . PRO A 1 89 ? 0.539 32.665 27.085 1.00 11.48 121 PRO A O 1
ATOM 673 N N . SER A 1 90 ? 1.475 31.588 25.343 1.00 11.94 122 SER A N 1
ATOM 674 C CA . SER A 1 90 ? 0.990 32.558 24.368 1.00 11.04 122 SER A CA 1
ATOM 675 C C . SER A 1 90 ? -0.465 32.303 23.991 1.00 10.84 122 SER A C 1
ATOM 676 O O . SER A 1 90 ? -1.013 31.200 24.178 1.00 12.20 122 SER A O 1
ATOM 679 N N . LEU A 1 91 ? -1.062 33.308 23.367 1.00 10.35 123 LEU A N 1
ATOM 680 C CA . LEU A 1 91 ? -2.410 33.166 22.863 1.00 10.39 123 LEU A CA 1
ATOM 681 C C . LEU A 1 91 ? -2.508 32.060 21.816 1.00 11.99 123 LEU A C 1
ATOM 682 O O . LEU A 1 91 ? -3.552 31.392 21.722 1.00 12.84 123 LEU A O 1
ATOM 687 N N . GLU A 1 92 ? -1.456 31.864 21.017 1.00 11.62 124 GLU A N 1
ATOM 688 C CA . GLU A 1 92 ? -1.479 30.740 20.076 1.00 12.79 124 GLU A CA 1
ATOM 689 C C . GLU A 1 92 ? -1.487 29.398 20.803 1.00 13.17 124 GLU A C 1
ATOM 690 O O . GLU A 1 92 ? -2.241 28.494 20.419 1.00 15.02 124 GLU A O 1
ATOM 696 N N . ASP A 1 93 ? -0.670 29.259 21.852 1.00 12.81 125 ASP A N 1
ATOM 697 C CA . ASP A 1 93 ? -0.661 28.037 22.669 1.00 15.02 125 ASP A CA 1
ATOM 698 C C . ASP A 1 93 ? -2.064 27.802 23.243 1.00 14.77 125 ASP A C 1
ATOM 699 O O . ASP A 1 93 ? -2.601 26.679 23.235 1.00 15.03 125 ASP A O 1
ATOM 704 N N . LEU A 1 94 ? -2.642 28.873 23.766 1.00 12.82 126 LEU A N 1
ATOM 705 C CA . LEU A 1 94 ? -3.950 28.780 24.415 1.00 13.43 126 LEU A CA 1
ATOM 706 C C . LEU A 1 94 ? -5.057 28.483 23.394 1.00 13.40 126 LEU A C 1
ATOM 707 O O . LEU A 1 94 ? -6.041 27.767 23.676 1.00 13.98 126 LEU A O 1
ATOM 712 N N . PHE A 1 95 ? -4.907 29.060 22.208 1.00 12.92 127 PHE A N 1
ATOM 713 C CA . PHE A 1 95 ? -5.860 28.837 21.105 1.00 12.57 127 PHE A CA 1
ATOM 714 C C . PHE A 1 95 ? -5.883 27.350 20.743 1.00 14.22 127 PHE A C 1
ATOM 715 O O . PHE A 1 95 ? -6.956 26.746 20.598 1.00 15.50 127 PHE A O 1
ATOM 723 N N . ASP A 1 96 ? -4.697 26.768 20.613 1.00 15.73 128 ASP A N 1
ATOM 724 C CA . ASP A 1 96 ? -4.593 25.326 20.354 1.00 16.30 128 ASP A CA 1
ATOM 725 C C . ASP A 1 96 ? -5.289 24.522 21.460 1.00 16.82 128 ASP A C 1
ATOM 726 O O . ASP A 1 96 ? -5.994 23.557 21.183 1.00 19.58 128 ASP A O 1
ATOM 731 N N . LEU A 1 97 ? -5.048 24.894 22.715 1.00 17.63 129 LEU A N 1
ATOM 732 C CA . LEU A 1 97 ? -5.694 24.218 23.852 1.00 18.32 129 LEU A CA 1
ATOM 733 C C . LEU A 1 97 ? -7.224 24.286 23.819 1.00 16.59 129 LEU A C 1
ATOM 734 O O . LEU A 1 97 ? -7.907 23.375 24.294 1.00 21.05 129 LEU A O 1
ATOM 743 N N . CYS A 1 98 ? -7.740 25.363 23.250 1.00 16.22 130 CYS A N 1
ATOM 744 C CA . CYS A 1 98 ? -9.169 25.604 23.121 1.00 15.95 130 CYS A CA 1
ATOM 745 C C . CYS A 1 98 ? -9.713 25.191 21.752 1.00 17.71 130 CYS A C 1
ATOM 746 O O . CYS A 1 98 ? -10.769 25.671 21.331 1.00 17.97 130 CYS A O 1
ATOM 749 N N . ASP A 1 99 ? -9.003 24.289 21.071 1.00 17.79 131 ASP A N 1
ATOM 750 C CA . ASP A 1 99 ? -9.489 23.697 19.815 1.00 18.93 131 ASP A CA 1
ATOM 751 C C . ASP A 1 99 ? -9.657 24.734 18.693 1.00 17.45 131 ASP A C 1
ATOM 752 O O . ASP A 1 99 ? -10.484 24.608 17.791 1.00 19.36 131 ASP A O 1
ATOM 757 N N . ARG A 1 100 ? -8.837 25.766 18.762 1.00 15.93 132 ARG A N 1
ATOM 758 C CA . ARG A 1 100 ? -8.688 26.725 17.688 1.00 14.68 132 ARG A CA 1
ATOM 759 C C . ARG A 1 100 ? -9.967 27.500 17.340 1.00 15.25 132 ARG A C 1
ATOM 760 O O . ARG A 1 100 ? -10.251 27.800 16.191 1.00 15.24 132 ARG A O 1
ATOM 768 N N . THR A 1 101 ? -10.720 27.841 18.381 1.00 14.97 133 THR A N 1
ATOM 769 C CA . THR A 1 101 ? -11.702 28.929 18.336 1.00 15.75 133 THR A CA 1
ATOM 770 C C . THR A 1 101 ? -11.753 29.514 19.744 1.00 15.45 133 THR A C 1
ATOM 771 O O . THR A 1 101 ? -11.580 28.762 20.729 1.00 16.83 133 THR A O 1
ATOM 778 N N . PHE A 1 102 ? -11.928 30.835 19.844 1.00 13.18 134 PHE A N 1
ATOM 779 C CA . PHE A 1 102 ? -12.237 31.476 21.121 1.00 12.53 134 PHE A CA 1
ATOM 780 C C . PHE A 1 102 ? -13.660 32.055 21.045 1.00 14.62 134 PHE A C 1
ATOM 781 O O . PHE A 1 102 ? -14.121 32.562 19.981 1.00 14.60 134 PHE A O 1
ATOM 789 N N . SER A 1 103 ? -14.337 32.018 22.184 1.00 13.20 135 SER A N 1
ATOM 790 C CA . SER A 1 103 ? -15.630 32.666 22.346 1.00 13.49 135 SER A CA 1
ATOM 791 C C . SER A 1 103 ? -15.515 34.170 22.157 1.00 12.58 135 SER A C 1
ATOM 792 O O . SER A 1 103 ? -14.452 34.772 22.360 1.00 12.30 135 SER A O 1
ATOM 795 N N . LEU A 1 104 ? -16.636 34.802 21.817 1.00 12.97 136 LEU A N 1
ATOM 796 C CA . LEU A 1 104 ? -16.670 36.237 21.705 1.00 12.48 136 LEU A CA 1
ATOM 797 C C . LEU A 1 104 ? -16.249 36.879 23.037 1.00 12.43 136 LEU A C 1
ATOM 798 O O . LEU A 1 104 ? -15.519 37.870 23.038 1.00 12.01 136 LEU A O 1
ATOM 803 N N . LYS A 1 105 ? -16.727 36.361 24.166 1.00 11.84 137 LYS A N 1
ATOM 804 C CA . LYS A 1 105 ? -16.350 36.946 25.462 1.00 11.45 137 LYS A CA 1
ATOM 805 C C . LYS A 1 105 ? -14.823 36.957 25.646 1.00 10.63 137 LYS A C 1
ATOM 806 O O . LYS A 1 105 ? -14.233 37.977 26.029 1.00 11.39 137 LYS A O 1
ATOM 812 N N . THR A 1 106 ? -14.169 35.837 25.354 1.00 11.54 138 THR A N 1
ATOM 813 C CA . THR A 1 106 ? -12.706 35.763 25.479 1.00 9.90 138 THR A CA 1
ATOM 814 C C . THR A 1 106 ? -12.034 36.729 24.502 1.00 10.52 138 THR A C 1
ATOM 815 O O . THR A 1 106 ? -11.097 37.451 24.882 1.00 10.42 138 THR A O 1
ATOM 819 N N . VAL A 1 107 ? -12.501 36.762 23.253 1.00 10.51 139 VAL A N 1
ATOM 820 C CA . VAL A 1 107 ? -11.896 37.670 22.276 1.00 10.35 139 VAL A CA 1
ATOM 821 C C . VAL A 1 107 ? -12.061 39.127 22.729 1.00 9.64 139 VAL A C 1
ATOM 822 O O . VAL A 1 107 ? -11.127 39.932 22.552 1.00 10.34 139 VAL A O 1
ATOM 826 N N . LEU A 1 108 ? -13.230 39.486 23.255 1.00 10.08 140 LEU A N 1
ATOM 827 C CA . LEU A 1 108 ? -13.410 40.863 23.695 1.00 10.22 140 LEU A CA 1
ATOM 828 C C . LEU A 1 108 ? -12.543 41.197 24.918 1.00 10.42 140 LEU A C 1
ATOM 829 O O . LEU A 1 108 ? -12.004 42.308 25.011 1.00 10.52 140 LEU A O 1
ATOM 834 N N . MET A 1 109 ? -12.395 40.271 25.872 1.00 10.03 141 MET A N 1
ATOM 835 C CA . MET A 1 109 ? -11.492 40.545 27.008 1.00 9.90 141 MET A CA 1
ATOM 836 C C . MET A 1 109 ? -10.065 40.754 26.496 1.00 10.70 141 MET A C 1
ATOM 837 O O . MET A 1 109 ? -9.359 41.655 26.943 1.00 10.24 141 MET A O 1
ATOM 842 N N . ILE A 1 110 ? -9.644 39.939 25.548 1.00 9.86 142 ILE A N 1
ATOM 843 C CA . ILE A 1 110 ? -8.331 40.121 24.935 1.00 9.82 142 ILE A CA 1
ATOM 844 C C . ILE A 1 110 ? -8.244 41.477 24.214 1.00 9.45 142 ILE A C 1
ATOM 845 O O . ILE A 1 110 ? -7.288 42.227 24.387 1.00 9.87 142 ILE A O 1
ATOM 850 N N . ALA A 1 111 ? -9.253 41.758 23.386 1.00 9.24 143 ALA A N 1
ATOM 851 C CA . ALA A 1 111 ? -9.236 42.942 22.539 1.00 9.76 143 ALA A CA 1
ATOM 852 C C . ALA A 1 111 ? -9.213 44.249 23.328 1.00 10.65 143 ALA A C 1
ATOM 853 O O . ALA A 1 111 ? -8.479 45.187 22.985 1.00 10.55 143 ALA A O 1
ATOM 855 N N . ILE A 1 112 ? -10.027 44.321 24.375 1.00 10.52 144 ILE A N 1
ATOM 856 C CA . ILE A 1 112 ? -10.073 45.509 25.198 1.00 10.85 144 ILE A CA 1
ATOM 857 C C . ILE A 1 112 ? -8.686 45.779 25.787 1.00 10.62 144 ILE A C 1
ATOM 858 O O . ILE A 1 112 ? -8.187 46.907 25.775 1.00 12.88 144 ILE A O 1
ATOM 863 N N . GLN A 1 113 ? -8.047 44.726 26.289 1.00 10.06 145 GLN A N 1
ATOM 864 C CA . GLN A 1 113 ? -6.696 44.858 26.800 1.00 10.05 145 GLN A CA 1
ATOM 865 C C . GLN A 1 113 ? -5.683 45.250 25.739 1.00 10.43 145 GLN A C 1
ATOM 866 O O . GLN A 1 113 ? -4.810 46.083 26.006 1.00 10.74 145 GLN A O 1
ATOM 872 N N . LEU A 1 114 ? -5.748 44.621 24.571 1.00 9.63 146 LEU A N 1
ATOM 873 C CA . LEU A 1 114 ? -4.720 44.844 23.567 1.00 9.28 146 LEU A CA 1
ATOM 874 C C . LEU A 1 114 ? -4.830 46.208 22.881 1.00 9.42 146 LEU A C 1
ATOM 875 O O . LEU A 1 114 ? -3.810 46.771 22.448 1.00 9.65 146 LEU A O 1
ATOM 880 N N . ILE A 1 115 ? -6.046 46.773 22.792 1.00 9.36 147 ILE A N 1
ATOM 881 C CA . ILE A 1 115 ? -6.170 48.165 22.333 1.00 8.91 147 ILE A CA 1
ATOM 882 C C . ILE A 1 115 ? -5.381 49.071 23.302 1.00 10.29 147 ILE A C 1
ATOM 883 O O . ILE A 1 115 ? -4.614 49.940 22.882 1.00 10.56 147 ILE A O 1
ATOM 888 N N . SER A 1 116 ? -5.550 48.844 24.598 1.00 10.47 148 SER A N 1
ATOM 889 C CA . SER A 1 116 ? -4.827 49.625 25.612 1.00 11.26 148 SER A CA 1
ATOM 890 C C . SER A 1 116 ? -3.314 49.384 25.554 1.00 10.31 148 SER A C 1
ATOM 891 O O . SER A 1 116 ? -2.504 50.312 25.710 1.00 11.16 148 SER A O 1
ATOM 894 N N . ARG A 1 117 ? -2.933 48.128 25.344 1.00 10.06 149 ARG A N 1
ATOM 895 C CA . ARG A 1 117 ? -1.521 47.758 25.279 1.00 11.67 149 ARG A CA 1
ATOM 896 C C . ARG A 1 117 ? -0.881 48.490 24.096 1.00 10.63 149 ARG A C 1
ATOM 897 O O . ARG A 1 117 ? 0.197 49.083 24.225 1.00 10.94 149 ARG A O 1
ATOM 905 N N . MET A 1 118 ? -1.567 48.514 22.949 1.00 9.71 150 MET A N 1
ATOM 906 C CA . MET A 1 118 ? -1.040 49.210 21.794 1.00 9.88 150 MET A CA 1
ATOM 907 C C . MET A 1 118 ? -1.035 50.710 21.999 1.00 11.09 150 MET A C 1
ATOM 908 O O . MET A 1 118 ? -0.101 51.405 21.583 1.00 12.08 150 MET A O 1
ATOM 917 N N . GLU A 1 119 ? -2.079 51.235 22.640 1.00 10.31 151 GLU A N 1
ATOM 918 C CA . GLU A 1 119 ? -2.079 52.646 22.988 1.00 11.00 151 GLU A CA 1
ATOM 919 C C . GLU A 1 119 ? -0.839 53.013 23.821 1.00 11.37 151 GLU A C 1
ATOM 920 O O . GLU A 1 119 ? -0.211 54.065 23.625 1.00 12.16 151 GLU A O 1
ATOM 926 N N . TYR A 1 120 ? -0.521 52.182 24.804 1.00 10.98 152 TYR A N 1
ATOM 927 C CA . TYR A 1 120 ? 0.669 52.407 25.636 1.00 11.36 152 TYR A CA 1
ATOM 928 C C . TYR A 1 120 ? 1.947 52.450 24.785 1.00 10.86 152 TYR A C 1
ATOM 929 O O . TYR A 1 120 ? 2.748 53.379 24.894 1.00 12.10 152 TYR A O 1
ATOM 938 N N . VAL A 1 121 ? 2.132 51.438 23.936 1.00 10.70 153 VAL A N 1
ATOM 939 C CA . VAL A 1 121 ? 3.311 51.385 23.055 1.00 10.72 153 VAL A CA 1
ATOM 940 C C . VAL A 1 121 ? 3.391 52.655 22.213 1.00 10.64 153 VAL A C 1
ATOM 941 O O . VAL A 1 121 ? 4.438 53.328 22.175 1.00 11.58 153 VAL A O 1
ATOM 945 N N . HIS A 1 122 ? 2.266 53.024 21.602 1.00 9.85 154 HIS A N 1
ATOM 946 C CA . HIS A 1 122 ? 2.209 54.232 20.763 1.00 10.66 154 HIS A CA 1
ATOM 947 C C . HIS A 1 122 ? 2.486 55.501 21.572 1.00 11.76 154 HIS A C 1
ATOM 948 O O . HIS A 1 122 ? 3.071 56.452 21.070 1.00 11.94 154 HIS A O 1
ATOM 955 N N . SER A 1 123 ? 2.087 55.509 22.843 1.00 11.93 155 SER A N 1
ATOM 956 C CA . SER A 1 123 ? 2.317 56.675 23.719 1.00 13.22 155 SER A CA 1
ATOM 957 C C . SER A 1 123 ? 3.793 56.885 24.020 1.00 12.94 155 SER A C 1
ATOM 958 O O . SER A 1 123 ? 4.175 57.981 24.433 1.00 15.89 155 SER A O 1
ATOM 961 N N . LYS A 1 124 ? 4.596 55.833 23.853 1.00 12.16 156 LYS A N 1
ATOM 962 C CA . LYS A 1 124 ? 6.039 55.879 24.033 1.00 13.17 156 LYS A CA 1
ATOM 963 C C . LYS A 1 124 ? 6.759 56.101 22.696 1.00 14.15 156 LYS A C 1
ATOM 964 O O . LYS A 1 124 ? 7.950 55.855 22.583 1.00 14.59 156 LYS A O 1
ATOM 970 N N . ASN A 1 125 ? 6.012 56.542 21.685 1.00 13.50 157 ASN A N 1
ATOM 971 C CA . ASN A 1 125 ? 6.577 56.928 20.378 1.00 13.45 157 ASN A CA 1
ATOM 972 C C . ASN A 1 125 ? 7.060 55.744 19.544 1.00 13.20 157 ASN A C 1
ATOM 973 O O . ASN A 1 125 ? 7.837 55.924 18.597 1.00 13.47 157 ASN A O 1
ATOM 978 N N . LEU A 1 126 ? 6.534 54.559 19.854 1.00 12.16 158 LEU A N 1
ATOM 979 C CA . LEU A 1 126 ? 6.881 53.348 19.120 1.00 11.93 158 LEU A CA 1
ATOM 980 C C . LEU A 1 126 ? 5.664 52.780 18.408 1.00 11.32 158 LEU A C 1
ATOM 981 O O . LEU A 1 126 ? 4.544 52.841 18.935 1.00 11.49 158 LEU A O 1
ATOM 986 N N . ILE A 1 127 ? 5.906 52.194 17.235 1.00 10.65 159 ILE A N 1
ATOM 987 C CA . ILE A 1 127 ? 4.981 51.276 16.598 1.00 11.17 159 ILE A CA 1
ATOM 988 C C . ILE A 1 127 ? 5.580 49.878 16.708 1.00 10.27 159 ILE A C 1
ATOM 989 O O . ILE A 1 127 ? 6.794 49.706 16.787 1.00 11.18 159 ILE A O 1
ATOM 994 N N . TYR A 1 128 ? 4.698 48.891 16.747 1.00 9.75 160 TYR A N 1
ATOM 995 C CA . TYR A 1 128 ? 5.059 47.537 17.150 1.00 9.44 160 TYR A CA 1
ATOM 996 C C . TYR A 1 128 ? 5.449 46.659 15.955 1.00 10.03 160 TYR A C 1
ATOM 997 O O . TYR A 1 128 ? 6.513 46.037 15.969 1.00 10.26 160 TYR A O 1
ATOM 1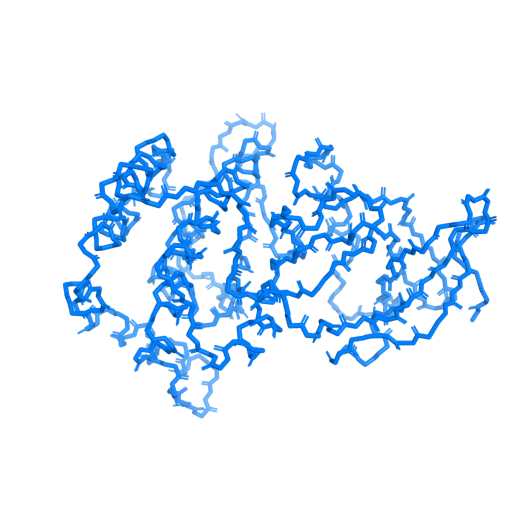006 N N . ARG A 1 129 ? 4.562 46.557 14.966 1.00 9.57 161 ARG A N 1
ATOM 1007 C CA . ARG A 1 129 ? 4.861 45.950 13.677 1.00 10.31 161 ARG A CA 1
ATOM 1008 C C . ARG A 1 129 ? 5.037 44.432 13.690 1.00 10.45 161 ARG A C 1
ATOM 1009 O O . ARG A 1 129 ? 5.483 43.871 12.699 1.00 14.28 161 ARG A O 1
ATOM 1017 N N . ASP A 1 130 ? 4.651 43.745 14.764 1.00 10.75 162 ASP A N 1
ATOM 1018 C CA . ASP A 1 130 ? 4.758 42.297 14.796 1.00 10.74 162 ASP A CA 1
ATOM 1019 C C . ASP A 1 130 ? 3.581 41.609 15.487 1.00 9.50 162 ASP A C 1
ATOM 1020 O O . ASP A 1 130 ? 3.752 40.632 16.228 1.00 10.97 162 ASP A O 1
ATOM 1025 N N . VAL A 1 131 ? 2.378 42.086 15.191 1.00 9.64 163 VAL A N 1
ATOM 1026 C CA . VAL A 1 131 ? 1.206 41.471 15.762 1.00 9.75 163 VAL A CA 1
ATOM 1027 C C . VAL A 1 131 ? 1.058 40.035 15.256 1.00 9.58 163 VAL A C 1
ATOM 1028 O O . VAL A 1 131 ? 0.998 39.778 14.047 1.00 12.25 163 VAL A O 1
ATOM 1032 N N . LYS A 1 132 ? 0.919 39.119 16.207 1.00 10.05 164 LYS A N 1
ATOM 1033 C CA . LYS A 1 132 ? 0.611 37.714 15.976 1.00 10.98 164 LYS A CA 1
ATOM 1034 C C . LYS A 1 132 ? 0.296 37.090 17.348 1.00 9.70 164 LYS A C 1
ATOM 1035 O O . LYS A 1 132 ? 0.795 37.570 18.377 1.00 10.58 164 LYS A O 1
ATOM 1041 N N . PRO A 1 133 ? -0.505 36.021 17.370 1.00 9.89 165 PRO A N 1
ATOM 1042 C CA . PRO A 1 133 ? -0.880 35.429 18.647 1.00 10.55 165 PRO A CA 1
ATOM 1043 C C . PRO A 1 133 ? 0.281 34.900 19.490 1.00 10.01 165 PRO A C 1
ATOM 1044 O O . PRO A 1 133 ? 0.184 34.861 20.719 1.00 11.27 165 PRO A O 1
ATOM 1048 N N . GLU A 1 134 ? 1.362 34.489 18.838 1.00 10.61 166 GLU A N 1
ATOM 1049 C CA . GLU A 1 134 ? 2.560 34.032 19.514 1.00 11.32 166 GLU A CA 1
ATOM 1050 C C . GLU A 1 134 ? 3.230 35.094 20.384 1.00 10.96 166 GLU A C 1
ATOM 1051 O O . GLU A 1 134 ? 4.015 34.752 21.287 1.00 11.64 166 GLU A O 1
ATOM 1057 N N . ASN A 1 135 ? 2.912 36.378 20.136 1.00 10.02 167 ASN A N 1
ATOM 1058 C CA . ASN A 1 135 ? 3.590 37.465 20.832 1.00 10.38 167 ASN A CA 1
ATOM 1059 C C . ASN A 1 135 ? 2.779 38.088 21.952 1.00 9.13 167 ASN A C 1
ATOM 1060 O O . ASN A 1 135 ? 3.173 39.091 22.515 1.00 10.55 167 ASN A O 1
ATOM 1065 N N . PHE A 1 136 ? 1.650 37.479 22.292 1.00 9.75 168 PHE A N 1
ATOM 1066 C CA . PHE A 1 136 ? 0.834 37.911 23.420 1.00 9.25 168 PHE A CA 1
ATOM 1067 C C . PHE A 1 136 ? 0.733 36.748 24.402 1.00 10.20 168 PHE A C 1
ATOM 1068 O O . PHE A 1 136 ? 0.304 35.654 24.018 1.00 10.84 168 PHE A O 1
ATOM 1076 N N . LEU A 1 137 ? 1.216 36.956 25.635 1.00 9.58 169 LEU A N 1
ATOM 1077 C CA . LEU A 1 137 ? 1.354 35.898 26.634 1.00 10.08 169 LEU A CA 1
ATOM 1078 C C . LEU A 1 137 ? 0.604 36.282 27.898 1.00 10.58 169 LEU A C 1
ATOM 1079 O O . LEU A 1 137 ? 0.626 37.441 28.317 1.00 11.50 169 LEU A O 1
ATOM 1084 N N . ILE A 1 138 ? -0.060 35.308 28.508 1.00 10.82 170 ILE A N 1
ATOM 1085 C CA . ILE A 1 138 ? -0.626 35.555 29.832 1.00 12.05 170 ILE A CA 1
ATOM 1086 C C . ILE A 1 138 ? 0.531 35.552 30.850 1.00 13.39 170 ILE A C 1
ATOM 1087 O O . ILE A 1 138 ? 1.648 35.145 30.541 1.00 12.51 170 ILE A O 1
ATOM 1092 N N . GLY A 1 139 ? 0.286 36.036 32.047 1.00 16.24 171 GLY A N 1
ATOM 1093 C CA . GLY A 1 139 ? 1.264 35.930 33.118 1.00 17.71 171 GLY A CA 1
ATOM 1094 C C . GLY A 1 139 ? 1.326 34.548 33.746 1.00 18.44 171 GLY A C 1
ATOM 1095 O O . GLY A 1 139 ? 0.702 33.590 33.261 1.00 20.52 171 GLY A O 1
ATOM 1096 N N . ARG A 1 140 ? 2.142 34.454 34.791 1.00 22.39 172 ARG A N 1
ATOM 1097 C CA . ARG A 1 140 ? 2.218 33.295 35.660 1.00 26.39 172 ARG A CA 1
ATOM 1098 C C . ARG A 1 140 ? 1.442 33.620 36.944 1.00 30.63 172 ARG A C 1
ATOM 1099 O O . ARG A 1 140 ? 1.488 34.764 37.456 1.00 30.51 172 ARG A O 1
ATOM 1107 N N . PRO A 1 141 ? 0.780 32.612 37.510 1.00 28.65 173 PRO A N 1
ATOM 1108 C CA . PRO A 1 141 ? 0.061 32.783 38.808 1.00 29.80 173 PRO A CA 1
ATOM 1109 C C . PRO A 1 141 ? 0.913 33.429 39.907 1.00 34.08 173 PRO A C 1
ATOM 1110 O O . PRO A 1 141 ? 0.437 34.301 40.624 1.00 38.85 173 PRO A O 1
ATOM 1114 N N . GLY A 1 142 ? 2.175 33.016 40.009 1.00 35.07 174 GLY A N 1
ATOM 1115 C CA . GLY A 1 142 ? 3.073 33.493 41.068 1.00 42.98 174 GLY A CA 1
ATOM 1116 C C . GLY A 1 142 ? 3.243 35.004 41.165 1.00 47.14 174 GLY A C 1
ATOM 1117 O O . GLY A 1 142 ? 3.542 35.528 42.247 1.00 47.38 174 GLY A O 1
ATOM 1118 N N . ASN A 1 143 ? 3.066 35.709 40.044 1.00 42.86 175 ASN A N 1
ATOM 1119 C CA . ASN A 1 143 ? 3.139 37.166 40.037 1.00 37.80 175 ASN A CA 1
ATOM 1120 C C . ASN A 1 143 ? 1.763 37.859 40.016 1.00 39.71 175 ASN A C 1
ATOM 1121 O O . ASN A 1 143 ? 1.720 39.073 39.802 1.00 31.98 175 ASN A O 1
ATOM 1126 N N . LYS A 1 144 ? 0.658 37.120 40.236 1.00 32.65 176 LYS A N 1
ATOM 1127 C CA . LYS A 1 144 ? -0.695 37.723 40.286 1.00 31.11 176 LYS A CA 1
ATOM 1128 C C . LYS A 1 144 ? -1.086 38.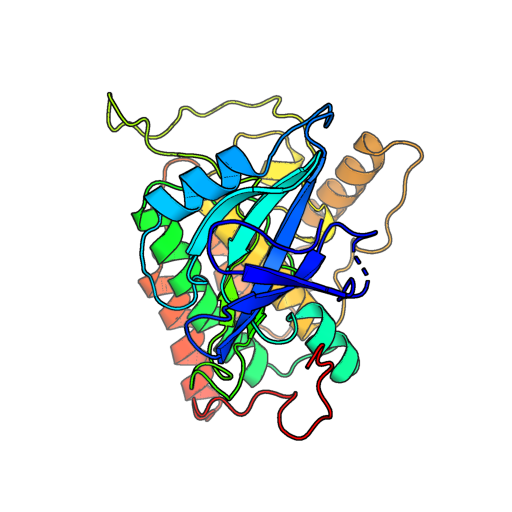439 38.976 1.00 22.22 176 LYS A C 1
ATOM 1129 O O . LYS A 1 144 ? -1.949 39.327 38.967 1.00 25.02 176 LYS A O 1
ATOM 1131 N N . THR A 1 145 ? -0.433 38.069 37.883 1.00 22.61 177 THR A N 1
ATOM 1132 C CA . THR A 1 145 ? -0.742 38.635 36.569 1.00 15.44 177 THR A CA 1
ATOM 1133 C C . THR A 1 145 ? -1.124 37.548 35.553 1.00 15.03 177 THR A C 1
ATOM 1134 O O . THR A 1 145 ? -1.084 37.810 34.368 1.00 14.84 177 THR A O 1
ATOM 1138 N N . GLN A 1 146 ? -1.514 36.343 36.009 1.00 16.54 178 GLN A N 1
ATOM 1139 C CA . GLN A 1 146 ? -1.939 35.291 35.061 1.00 19.43 178 GLN A CA 1
ATOM 1140 C C . GLN A 1 146 ? -3.125 35.704 34.201 1.00 17.25 178 GLN A C 1
ATOM 1141 O O . GLN A 1 146 ? -3.323 35.158 33.112 1.00 21.51 178 GLN A O 1
ATOM 1147 N N . GLN A 1 147 ? -3.902 36.668 34.677 1.00 13.53 179 GLN A N 1
ATOM 1148 C CA . GLN A 1 147 ? -5.064 37.147 33.950 1.00 14.57 179 GLN A CA 1
ATOM 1149 C C . GLN A 1 147 ? -4.700 38.184 32.910 1.00 13.99 179 GLN A C 1
ATOM 1150 O O . GLN A 1 147 ? -5.538 38.518 32.102 1.00 15.75 179 GLN A O 1
ATOM 1156 N N . VAL A 1 148 ? -3.499 38.756 32.986 1.00 12.67 180 VAL A N 1
ATOM 1157 C CA . VAL A 1 148 ? -3.172 39.913 32.153 1.00 11.79 180 VAL A CA 1
ATOM 1158 C C . VAL A 1 148 ? -2.537 39.463 30.832 1.00 11.47 180 VAL A C 1
ATOM 1159 O O . VAL A 1 148 ? -1.595 38.663 30.858 1.00 12.00 180 VAL A O 1
ATOM 1163 N N . ILE A 1 149 ? -3.044 39.985 29.709 1.00 10.20 181 ILE A N 1
ATOM 1164 C CA . ILE A 1 149 ? -2.426 39.699 28.419 1.00 10.88 181 ILE A CA 1
ATOM 1165 C C . ILE A 1 149 ? -1.239 40.660 28.234 1.00 10.13 181 ILE A C 1
ATOM 1166 O O . ILE A 1 149 ? -1.404 41.889 28.217 1.00 11.40 181 ILE A O 1
ATOM 1171 N N . HIS A 1 150 ? -0.036 40.081 28.137 1.00 9.57 182 HIS A N 1
ATOM 1172 C CA . HIS A 1 150 ? 1.199 40.838 27.957 1.00 9.29 182 HIS A CA 1
ATOM 1173 C C . HIS A 1 150 ? 1.587 40.824 26.469 1.00 10.07 182 HIS A C 1
ATOM 1174 O O . HIS A 1 150 ? 1.196 39.924 25.720 1.00 10.99 182 HIS A O 1
ATOM 1181 N N . ILE A 1 151 ? 2.427 41.787 26.081 1.00 9.52 183 ILE A N 1
ATOM 1182 C CA . ILE A 1 151 ? 2.999 41.882 24.754 1.00 9.87 183 ILE A CA 1
ATOM 1183 C C . ILE A 1 151 ? 4.516 41.690 24.862 1.00 10.26 183 ILE A C 1
ATOM 1184 O O . ILE A 1 151 ? 5.157 42.264 25.760 1.00 11.48 183 ILE A O 1
ATOM 1189 N N . ILE A 1 152 ? 5.063 40.854 23.978 1.00 9.85 184 ILE A N 1
ATOM 1190 C CA . ILE A 1 152 ? 6.487 40.578 23.892 1.00 10.02 184 ILE A CA 1
ATOM 1191 C C . ILE A 1 152 ? 6.980 40.760 22.468 1.00 10.72 184 ILE A C 1
ATOM 1192 O O . ILE A 1 152 ? 6.185 40.904 21.557 1.00 10.98 184 ILE A O 1
ATOM 1197 N N . ASP A 1 153 ? 8.298 40.695 22.324 1.00 11.73 185 ASP A N 1
ATOM 1198 C CA . ASP A 1 153 ? 8.992 40.660 21.042 1.00 12.39 185 ASP A CA 1
ATOM 1199 C C . ASP A 1 153 ? 8.950 41.996 20.300 1.00 12.00 185 ASP A C 1
ATOM 12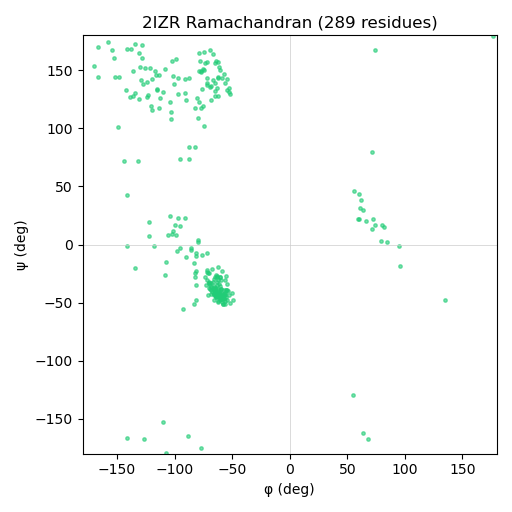00 O O . ASP A 1 153 ? 8.156 42.192 19.372 1.00 12.35 185 ASP A O 1
ATOM 1205 N N . PHE A 1 154 ? 9.829 42.902 20.724 1.00 11.84 186 PHE A N 1
ATOM 1206 C CA . PHE A 1 154 ? 9.909 44.243 20.189 1.00 11.74 186 PHE A CA 1
ATOM 1207 C C . PHE A 1 154 ? 11.036 44.425 19.162 1.00 13.05 186 PHE A C 1
ATOM 1208 O O . PHE A 1 154 ? 11.392 45.547 18.824 1.00 13.97 186 PHE A O 1
ATOM 1216 N N . ALA A 1 155 ? 11.557 43.329 18.628 1.00 13.54 187 ALA A N 1
ATOM 1217 C CA . ALA A 1 155 ? 12.676 43.407 17.675 1.00 14.82 187 ALA A CA 1
ATOM 1218 C C . ALA A 1 155 ? 12.326 44.143 16.404 1.00 14.13 187 ALA A C 1
ATOM 1219 O O . ALA A 1 155 ? 13.214 44.686 15.745 1.00 15.68 187 ALA A O 1
ATOM 1221 N N . LEU A 1 156 ? 11.048 44.129 16.028 1.00 12.70 188 LEU A N 1
ATOM 1222 C CA . LEU A 1 156 ? 10.589 44.766 14.795 1.00 13.28 188 LEU A CA 1
ATOM 1223 C C . LEU A 1 156 ? 9.974 46.146 15.006 1.00 13.02 188 LEU A C 1
ATOM 1224 O O . LEU A 1 156 ? 9.496 46.754 14.056 1.00 14.13 188 LEU A O 1
ATOM 1229 N N . ALA A 1 157 ? 10.059 46.690 16.216 1.00 12.79 189 ALA A N 1
ATOM 1230 C CA . ALA A 1 157 ? 9.459 47.972 16.526 1.00 12.21 189 ALA A CA 1
ATOM 1231 C C . ALA A 1 157 ? 10.197 49.115 15.821 1.00 11.46 189 ALA A C 1
ATOM 1232 O O . ALA A 1 157 ? 11.310 48.948 15.330 1.00 13.90 189 ALA A O 1
ATOM 1234 N N . LYS A 1 158 ? 9.568 50.291 15.824 1.00 12.41 190 LYS A N 1
ATOM 1235 C CA . LYS A 1 158 ? 10.164 51.460 15.237 1.00 13.15 190 LYS A CA 1
ATOM 1236 C C . LYS A 1 158 ? 9.659 52.701 15.934 1.00 12.99 190 LYS A C 1
ATOM 1237 O O . LYS A 1 158 ? 8.492 52.792 16.311 1.00 13.36 190 LYS A O 1
ATOM 1243 N N . GLU A 1 159 ? 10.538 53.684 16.071 1.00 13.62 191 GLU A N 1
ATOM 1244 C CA . GLU A 1 159 ? 10.179 54.991 16.608 1.00 13.96 191 GLU A CA 1
ATOM 1245 C C . GLU A 1 159 ? 9.460 55.755 15.482 1.00 15.08 191 GLU A C 1
ATOM 1246 O O . GLU A 1 159 ? 10.050 56.010 14.421 1.00 16.89 191 GLU A O 1
ATOM 1252 N N . TYR A 1 160 ? 8.186 56.103 15.689 1.00 14.01 192 TYR A N 1
ATOM 1253 C CA . TYR A 1 160 ? 7.388 56.785 14.645 1.00 13.71 192 TYR A CA 1
ATOM 1254 C C . TYR A 1 160 ? 7.319 58.307 14.809 1.00 14.41 192 TYR A C 1
ATOM 1255 O O . TYR A 1 160 ? 6.771 58.999 13.942 1.00 15.67 192 TYR A O 1
ATOM 1264 N N . ILE A 1 161 ? 7.871 58.803 15.919 1.00 15.61 193 ILE A N 1
ATOM 1265 C CA . ILE A 1 161 ? 8.092 60.225 16.155 1.00 16.46 193 ILE A CA 1
ATOM 1266 C C . ILE A 1 161 ? 9.588 60.393 16.185 1.00 19.55 193 ILE A C 1
ATOM 1267 O O . ILE A 1 161 ? 10.261 59.813 17.021 1.00 21.93 193 ILE A O 1
ATOM 1272 N N . ASP A 1 162 ? 10.124 61.168 15.248 1.00 23.57 194 ASP A N 1
ATOM 1273 C CA . ASP A 1 162 ? 11.571 61.389 15.220 1.00 31.39 194 ASP A CA 1
ATOM 1274 C C . ASP A 1 162 ? 11.977 62.226 16.433 1.00 29.77 194 ASP A C 1
ATOM 1275 O O . ASP A 1 162 ? 11.403 63.287 16.658 1.00 40.25 194 ASP A O 1
ATOM 1280 N N . PRO A 1 163 ? 12.925 61.717 17.251 1.00 31.62 195 PRO A N 1
ATOM 1281 C CA . PRO A 1 163 ? 13.206 62.292 18.571 1.00 35.72 195 PRO A CA 1
ATOM 1282 C C . PRO A 1 163 ? 13.718 63.736 18.611 1.00 47.54 195 PRO A C 1
ATOM 1283 O O . PRO A 1 163 ? 13.442 64.445 19.585 1.00 56.01 195 PRO A O 1
ATOM 1287 N N . GLU A 1 164 ? 14.444 64.176 17.587 1.00 40.50 196 GLU A N 1
ATOM 1288 C CA . GLU A 1 164 ? 14.926 65.561 17.563 1.00 52.02 196 GLU A CA 1
ATOM 1289 C C . GLU A 1 164 ? 13.845 66.535 17.087 1.00 57.01 196 GLU A C 1
ATOM 1290 O O . GLU A 1 164 ? 13.597 67.554 17.738 1.00 63.45 196 GLU A O 1
ATOM 1296 N N . THR A 1 165 ? 13.182 66.206 15.979 1.00 54.18 197 THR A N 1
ATOM 1297 C CA . THR A 1 165 ? 12.206 67.112 15.376 1.00 47.29 197 THR A CA 1
ATOM 1298 C C . THR A 1 165 ? 10.847 67.006 16.050 1.00 43.68 197 THR A C 1
ATOM 1299 O O . THR A 1 165 ? 10.054 67.947 16.002 1.00 43.33 197 THR A O 1
ATOM 1303 N N . LYS A 1 166 ? 10.574 65.855 16.666 1.00 35.11 198 LYS A N 1
ATOM 1304 C CA . LYS A 1 166 ? 9.251 65.572 17.243 1.00 37.08 198 LYS A CA 1
ATOM 1305 C C . LYS A 1 166 ? 8.173 65.472 16.161 1.00 36.81 198 LYS A C 1
ATOM 1306 O O . LYS A 1 166 ? 6.976 65.587 16.451 1.00 40.72 198 LYS A O 1
ATOM 1308 N N . LYS A 1 167 ? 8.602 65.227 14.920 1.00 28.58 199 LYS A N 1
ATOM 1309 C CA . LYS A 1 167 ? 7.681 65.066 13.808 1.00 28.53 199 LYS A CA 1
ATOM 1310 C C . LYS A 1 167 ? 7.448 63.579 13.600 1.00 19.43 199 LYS A C 1
ATOM 1311 O O . LYS A 1 167 ? 8.373 62.769 13.713 1.00 19.73 199 LYS A O 1
ATOM 1317 N N . HIS A 1 168 ? 6.218 63.243 13.242 1.00 18.25 200 HIS A N 1
ATOM 1318 C CA . HIS A 1 168 ? 5.880 61.902 12.755 1.00 16.87 200 HIS A CA 1
ATOM 1319 C C . HIS A 1 168 ? 6.820 61.572 11.577 1.00 16.41 200 HIS A C 1
ATOM 1320 O O . HIS A 1 168 ? 7.161 62.456 10.761 1.00 18.58 200 HIS A O 1
ATOM 1327 N N . ILE A 1 169 ? 7.233 60.311 11.497 1.00 15.50 201 ILE A N 1
ATOM 1328 C CA . ILE A 1 169 ? 8.042 59.834 10.392 1.00 15.51 201 ILE A CA 1
ATOM 1329 C C . ILE A 1 169 ? 7.310 60.086 9.065 1.00 16.05 201 ILE A C 1
ATOM 1330 O O . ILE A 1 169 ? 6.082 60.101 9.015 1.00 15.64 201 ILE A O 1
ATOM 1335 N N . PRO A 1 170 ? 8.061 60.364 7.983 1.00 15.57 202 PRO A N 1
ATOM 1336 C CA . PRO A 1 170 ? 7.397 60.662 6.710 1.00 15.59 202 PRO A CA 1
ATOM 1337 C C . PRO A 1 170 ? 6.759 59.436 6.074 1.00 16.05 202 PRO A C 1
ATOM 1338 O O . PRO A 1 170 ? 7.163 58.303 6.318 1.00 17.41 202 PRO A O 1
ATOM 1342 N N . TYR A 1 171 ? 5.775 59.682 5.218 1.00 16.45 203 TYR A N 1
ATOM 1343 C CA . TYR A 1 171 ? 5.212 58.620 4.419 1.00 16.99 203 TYR A CA 1
ATOM 1344 C C . TYR A 1 171 ? 6.231 58.237 3.358 1.00 15.89 203 TYR A C 1
ATOM 1345 O O . TYR A 1 171 ? 6.914 59.079 2.773 1.00 16.50 203 TYR A O 1
ATOM 1354 N N . ARG A 1 172 ? 6.350 56.940 3.135 1.00 15.62 204 ARG A N 1
ATOM 1355 C CA . ARG A 1 172 ? 7.048 56.448 1.980 1.00 18.25 204 ARG A CA 1
ATOM 1356 C C . ARG A 1 172 ? 6.601 55.020 1.656 1.00 16.14 204 ARG A C 1
ATOM 1357 O O . ARG A 1 172 ? 5.835 54.415 2.407 1.00 17.33 204 ARG A O 1
ATOM 1365 N N . GLU A 1 173 ? 7.096 54.508 0.533 1.00 16.92 205 GLU A N 1
ATOM 1366 C CA . GLU A 1 173 ? 6.732 53.195 0.036 1.00 18.63 205 GLU A CA 1
ATOM 1367 C C . GLU A 1 173 ? 7.989 52.367 -0.221 1.00 22.21 205 GLU A C 1
ATOM 1368 O O . GLU A 1 173 ? 9.072 52.730 0.230 1.00 23.46 205 GLU A O 1
ATOM 1374 N N . HIS A 1 174 ? 7.836 51.241 -0.928 1.00 23.87 206 HIS A N 1
ATOM 1375 C CA . HIS A 1 174 ? 8.957 50.362 -1.245 1.00 27.92 206 HIS A CA 1
ATOM 1376 C C . HIS A 1 174 ? 9.623 49.806 -0.001 1.00 25.25 206 HIS A C 1
ATOM 1377 O O . HIS A 1 174 ? 10.826 49.575 -0.002 1.00 31.41 206 HIS A O 1
ATOM 1384 N N . LYS A 1 175 ? 8.856 49.599 1.059 1.00 25.37 207 LYS A N 1
ATOM 1385 C CA . LYS A 1 175 ? 9.402 48.999 2.258 1.00 24.41 207 LYS A CA 1
ATOM 1386 C C . LYS A 1 175 ? 9.409 47.482 2.061 1.00 23.65 207 LYS A C 1
ATOM 1387 O O . LYS A 1 175 ? 8.442 46.914 1.557 1.00 30.75 207 LYS A O 1
ATOM 1393 N N A SER A 1 176 ? 10.537 46.833 2.339 0.50 27.93 208 SER A N 1
ATOM 1394 N N B SER A 1 176 ? 10.469 46.829 2.540 0.50 32.07 208 SER A N 1
ATOM 1395 C CA A SER A 1 176 ? 10.638 45.390 2.095 0.50 24.48 208 SER A CA 1
ATOM 1396 C CA B SER A 1 176 ? 10.446 45.376 2.723 0.50 32.99 208 SER A CA 1
ATOM 1397 C C A SER A 1 176 ? 9.731 44.662 3.075 0.50 22.61 208 SER A C 1
ATOM 1398 C C B SER A 1 176 ? 9.364 45.064 3.756 0.50 30.61 208 SER A C 1
ATOM 1399 O O A SER A 1 176 ? 9.581 45.084 4.221 0.50 25.00 208 SER A O 1
ATOM 1400 O O B SER A 1 176 ? 9.187 45.803 4.732 0.50 31.57 208 SER A O 1
ATOM 1405 N N A LEU A 1 177 ? 9.101 43.589 2.620 0.50 24.50 209 LEU A N 1
ATOM 1406 N N B LEU A 1 177 ? 8.633 43.980 3.542 0.50 28.27 209 LEU A N 1
ATOM 1407 C CA A LEU A 1 177 ? 8.203 42.848 3.487 0.50 22.07 209 LEU A CA 1
ATOM 1408 C CA B LEU A 1 177 ? 7.457 43.715 4.360 0.50 28.03 209 LEU A CA 1
ATOM 1409 C C A LEU A 1 177 ? 8.935 41.688 4.122 0.50 21.59 209 LEU A C 1
ATOM 1410 C C B LEU A 1 177 ? 7.854 43.282 5.767 0.50 31.07 209 LEU A C 1
ATOM 1411 O O A LEU A 1 177 ? 9.687 40.972 3.463 0.50 25.34 209 LEU A O 1
ATOM 1412 O O B LEU A 1 177 ? 8.676 42.392 5.951 0.50 26.10 209 LEU A O 1
ATOM 1421 N N A THR A 1 178 ? 8.684 41.509 5.410 0.50 24.26 210 THR A N 1
ATOM 1422 N N B THR A 1 178 ? 7.285 43.945 6.764 0.50 27.52 210 THR A N 1
ATOM 1423 C CA A THR A 1 178 ? 9.383 40.530 6.215 0.50 21.60 210 THR A CA 1
ATOM 1424 C CA B THR A 1 178 ? 7.563 43.595 8.149 0.50 32.07 210 THR A CA 1
ATOM 1425 C C A THR A 1 178 ? 8.458 39.965 7.295 0.50 24.06 210 THR A C 1
ATOM 1426 C C B THR A 1 178 ? 6.369 42.863 8.739 0.50 32.90 210 THR A C 1
ATOM 1427 O O A THR A 1 178 ? 8.620 38.826 7.721 0.50 26.29 210 THR A O 1
ATOM 1428 O O B THR A 1 178 ? 5.238 43.303 8.605 0.50 35.01 210 THR A O 1
ATOM 1435 N N A GLY A 1 179 ? 7.479 40.761 7.713 0.50 24.03 211 GLY A N 1
ATOM 1436 N N B GLY A 1 179 ? 6.627 41.727 9.371 0.50 34.87 211 GLY A N 1
ATOM 1437 C CA A GLY A 1 179 ? 6.659 40.420 8.885 0.50 35.24 211 GLY A CA 1
ATOM 1438 C CA B GLY A 1 179 ? 5.587 41.017 10.092 0.50 27.80 211 GLY A CA 1
ATOM 1439 C C A GLY A 1 179 ? 5.964 39.064 8.859 0.50 36.71 211 GLY A C 1
ATOM 1440 C C B GLY A 1 179 ? 5.054 39.776 9.411 0.50 27.39 211 GLY A C 1
ATOM 1441 O O A GLY A 1 179 ? 6.477 38.090 8.297 0.50 32.59 211 GLY A O 1
ATOM 1442 O O B GLY A 1 179 ? 5.419 39.463 8.278 0.50 29.50 211 GLY A O 1
ATOM 1443 N N A THR A 1 180 ? 4.803 38.996 9.509 0.50 40.97 212 THR A N 1
ATOM 1444 N N B THR A 1 180 ? 4.170 39.066 10.113 0.50 21.97 212 THR A N 1
ATOM 1445 C CA A THR A 1 180 ? 3.923 37.831 9.417 0.50 35.08 212 THR A CA 1
ATOM 1446 C CA B THR A 1 180 ? 3.622 37.801 9.608 0.50 24.45 212 THR A CA 1
ATOM 1447 C C A THR A 1 180 ? 2.827 38.209 8.450 0.50 31.41 212 THR A C 1
ATOM 1448 C C B THR A 1 180 ? 2.509 38.041 8.612 0.50 26.11 212 THR A C 1
ATOM 1449 O O A THR A 1 180 ? 2.186 39.252 8.605 0.50 40.36 212 THR A O 1
ATOM 1450 O O B THR A 1 180 ? 1.511 38.789 8.924 0.50 26.56 212 THR A O 1
ATOM 1457 N N . ALA A 1 181 ? 2.618 37.369 7.439 1.00 21.24 213 ALA A N 1
ATOM 1458 C CA . ALA A 1 181 ? 1.693 37.680 6.359 1.00 18.18 213 ALA A CA 1
ATOM 1459 C C . ALA A 1 181 ? 0.269 37.563 6.834 1.00 16.06 213 ALA A C 1
ATOM 1460 O O . ALA A 1 181 ? -0.573 38.320 6.392 1.00 18.52 213 ALA A O 1
ATOM 1462 N N . ARG A 1 182 ? -0.013 36.610 7.735 1.00 15.07 214 ARG A N 1
ATOM 1463 C CA . ARG A 1 182 ? -1.394 36.293 8.077 1.00 14.25 214 ARG A CA 1
ATOM 1464 C C . ARG A 1 182 ? -2.156 37.477 8.635 1.00 12.51 214 ARG A C 1
ATOM 1465 O O . ARG A 1 182 ? -3.346 37.628 8.355 1.00 14.04 214 ARG A O 1
ATOM 1473 N N . TYR A 1 183 ? -1.493 38.298 9.447 1.00 12.21 215 TYR A N 1
ATOM 1474 C CA . TYR A 1 183 ? -2.219 39.351 10.183 1.00 11.65 215 TYR A CA 1
ATOM 1475 C C . TYR A 1 183 ? -1.945 40.741 9.626 1.00 11.88 215 TYR A C 1
ATOM 1476 O O . TYR A 1 183 ? -2.649 41.678 9.974 1.00 12.57 215 TYR A O 1
ATOM 1485 N N . MET A 1 184 ? -0.912 40.896 8.799 1.00 12.51 216 MET A N 1
ATOM 1486 C CA . MET A 1 184 ? -0.488 42.246 8.458 1.00 14.08 216 MET A CA 1
ATOM 1487 C C . MET A 1 184 ? -1.600 43.043 7.733 1.00 12.41 216 MET A C 1
ATOM 1488 O O . MET A 1 184 ? -2.506 42.498 7.085 1.00 13.04 216 MET A O 1
ATOM 1493 N N . SER A 1 185 ? -1.541 44.351 7.895 1.00 12.43 217 SER A N 1
ATOM 1494 C CA . SER A 1 185 ? -2.488 45.240 7.276 1.00 12.53 217 SER A CA 1
ATOM 1495 C C . SER A 1 185 ? -2.376 45.220 5.749 1.00 13.30 217 SER A C 1
ATOM 1496 O O . SER A 1 185 ? -1.327 44.879 5.172 1.00 13.90 217 SER A O 1
ATOM 1499 N N . ILE A 1 186 ? -3.461 45.595 5.075 1.00 13.65 218 ILE A N 1
ATOM 1500 C CA . ILE A 1 186 ? -3.431 45.715 3.621 1.00 13.83 218 ILE A CA 1
ATOM 1501 C C . ILE A 1 186 ? -2.329 46.692 3.187 1.00 14.70 218 ILE A C 1
ATOM 1502 O O . ILE A 1 186 ? -1.583 46.400 2.274 1.00 16.61 218 ILE A O 1
ATOM 1507 N N . ASN A 1 187 ? -2.195 47.838 3.867 1.00 14.47 219 ASN A N 1
ATOM 1508 C CA . ASN A 1 187 ? -1.176 48.800 3.462 1.00 14.33 219 ASN A CA 1
ATOM 1509 C C . ASN A 1 187 ? 0.253 48.280 3.657 1.00 14.55 219 ASN A C 1
ATOM 1510 O O . ASN A 1 187 ? 1.147 48.606 2.872 1.00 15.81 219 ASN A O 1
ATOM 1515 N N . THR A 1 188 ? 0.470 47.405 4.641 1.00 14.46 220 THR A N 1
ATOM 1516 C CA . THR A 1 188 ? 1.760 46.763 4.787 1.00 15.38 220 THR A CA 1
ATOM 1517 C C . THR A 1 188 ? 2.059 45.955 3.524 1.00 15.80 220 THR A C 1
ATOM 1518 O O . THR A 1 188 ? 3.147 46.036 2.994 1.00 16.23 220 THR A O 1
ATOM 1522 N N . HIS A 1 189 ? 1.094 45.166 3.056 1.00 16.32 221 HIS A N 1
ATOM 1523 C CA . HIS A 1 189 ? 1.271 44.355 1.848 1.00 17.45 221 HIS A CA 1
ATOM 1524 C C . HIS A 1 189 ? 1.708 45.178 0.642 1.00 18.46 221 HIS A C 1
ATOM 1525 O O . HIS A 1 189 ? 2.448 44.688 -0.223 1.00 20.95 221 HIS A O 1
ATOM 1532 N N . LEU A 1 190 ? 1.209 46.408 0.590 1.00 18.43 222 LEU A N 1
ATOM 1533 C CA . LEU A 1 190 ? 1.485 47.326 -0.516 1.00 19.15 222 LEU A CA 1
ATOM 1534 C C . LEU A 1 190 ? 2.851 48.004 -0.400 1.00 18.88 222 LEU A C 1
ATOM 1535 O O . LEU A 1 190 ? 3.220 48.840 -1.247 1.00 24.72 222 LEU A O 1
ATOM 1540 N N . GLY A 1 191 ? 3.614 47.653 0.639 1.00 19.31 223 GLY A N 1
ATOM 1541 C CA . GLY A 1 191 ? 4.963 48.168 0.793 1.00 20.02 223 GLY A CA 1
ATOM 1542 C C . GLY A 1 191 ? 5.021 49.555 1.405 1.00 17.47 223 GLY A C 1
ATOM 1543 O O . GLY A 1 191 ? 6.058 50.230 1.334 1.00 19.44 223 GLY A O 1
ATOM 1544 N N . LYS A 1 192 ? 3.914 50.002 1.994 1.00 15.28 224 LYS A N 1
ATOM 1545 C CA . LYS A 1 192 ? 3.881 51.314 2.629 1.00 15.25 224 LYS A CA 1
ATOM 1546 C C . LYS A 1 192 ? 4.576 51.278 3.988 1.00 13.74 224 LYS A C 1
ATOM 1547 O O . LYS A 1 192 ? 4.520 50.268 4.707 1.00 15.68 224 LYS A O 1
ATOM 1553 N N . GLU A 1 193 ? 5.188 52.405 4.350 1.00 13.75 225 GLU A N 1
ATOM 1554 C CA . GLU A 1 193 ? 5.670 52.588 5.708 1.00 13.63 225 GLU A CA 1
ATOM 1555 C C . GLU A 1 193 ? 4.519 52.302 6.662 1.00 12.04 225 GLU A C 1
ATOM 1556 O O . GLU A 1 193 ? 3.426 52.823 6.481 1.00 13.10 225 GLU A O 1
ATOM 1562 N N . GLN A 1 194 ? 4.767 51.474 7.682 1.00 11.93 226 GLN A N 1
ATOM 1563 C CA . GLN A 1 194 ? 3.762 51.201 8.683 1.00 11.40 226 GLN A CA 1
ATOM 1564 C C . GLN A 1 194 ? 3.673 52.353 9.690 1.00 12.40 226 GLN A C 1
ATOM 1565 O O . GLN A 1 194 ? 4.677 53.033 9.987 1.00 12.85 226 GLN A O 1
ATOM 1571 N N . SER A 1 195 ? 2.466 52.548 10.217 1.00 11.64 227 SER A N 1
ATOM 1572 C CA . SER A 1 195 ? 2.232 53.523 11.264 1.00 11.43 227 SER A CA 1
ATOM 1573 C C . SER A 1 195 ? 1.227 52.986 12.287 1.00 10.26 227 SER A C 1
ATOM 1574 O O . SER A 1 195 ? 0.975 51.771 12.335 1.00 11.09 227 SER A O 1
ATOM 1577 N N . ARG A 1 196 ? 0.707 53.857 13.147 1.00 10.81 228 ARG A N 1
ATOM 1578 C CA . ARG A 1 196 ? -0.125 53.371 14.241 1.00 10.64 228 ARG A CA 1
ATOM 1579 C C . ARG A 1 196 ? -1.314 52.561 13.745 1.00 11.77 228 ARG A C 1
ATOM 1580 O O . ARG A 1 196 ? -1.701 51.543 14.346 1.00 10.94 228 ARG A O 1
ATOM 1588 N N . ARG A 1 197 ? -1.899 53.016 12.635 1.00 11.36 229 ARG A N 1
ATOM 1589 C CA . ARG A 1 197 ? -3.068 52.345 12.099 1.00 11.49 229 ARG A CA 1
ATOM 1590 C C . ARG A 1 197 ? -2.814 50.856 11.832 1.00 10.52 229 ARG A C 1
ATOM 1591 O O . ARG A 1 197 ? -3.699 50.013 12.022 1.00 11.20 229 ARG A O 1
ATOM 1599 N N . ASP A 1 198 ? -1.618 50.535 11.339 1.00 10.95 230 ASP A N 1
ATOM 1600 C CA . ASP A 1 198 ? -1.325 49.182 10.899 1.00 10.66 230 ASP A CA 1
ATOM 1601 C C . ASP A 1 198 ? -1.276 48.197 12.060 1.00 9.56 230 ASP A C 1
ATOM 1602 O O . ASP A 1 198 ? -1.650 47.037 11.902 1.00 10.48 230 ASP A O 1
ATOM 1607 N N . ASP A 1 199 ? -0.819 48.652 13.225 1.00 9.71 231 ASP A N 1
ATOM 1608 C CA . ASP A 1 199 ? -0.806 47.799 14.418 1.00 8.60 231 ASP A CA 1
ATOM 1609 C C . ASP A 1 199 ? -2.254 47.456 14.778 1.00 9.23 231 ASP A C 1
ATOM 1610 O O . ASP A 1 199 ? -2.568 46.320 15.154 1.00 9.84 231 ASP A O 1
ATOM 1615 N N . LEU A 1 200 ? -3.133 48.452 14.716 1.00 9.38 232 LEU A N 1
ATOM 1616 C CA . LEU A 1 200 ? -4.533 48.229 15.082 1.00 9.86 232 LEU A CA 1
ATOM 1617 C C . LEU A 1 200 ? -5.255 47.346 14.058 1.00 10.05 232 LEU A C 1
ATOM 1618 O O . LEU A 1 200 ? -6.095 46.525 14.436 1.00 9.30 232 LEU A O 1
ATOM 1623 N N . GLU A 1 201 ? -4.944 47.504 12.779 1.00 10.36 233 GLU A N 1
ATOM 1624 C CA . GLU A 1 201 ? -5.516 46.625 11.777 1.00 10.99 233 GLU A CA 1
ATOM 1625 C C . GLU A 1 201 ? -5.064 45.173 11.946 1.00 9.40 233 GLU A C 1
ATOM 1626 O O . GLU A 1 201 ? -5.878 44.246 11.861 1.00 9.92 233 GLU A O 1
ATOM 1632 N N . ALA A 1 202 ? -3.770 44.969 12.204 1.00 9.08 234 ALA A N 1
ATOM 1633 C CA . ALA A 1 202 ? -3.255 43.620 12.413 1.00 9.52 234 ALA A CA 1
ATOM 1634 C C . ALA A 1 202 ? -3.959 42.980 13.627 1.00 8.97 234 ALA A C 1
ATOM 1635 O O . ALA A 1 202 ? -4.317 41.793 13.596 1.00 9.84 234 ALA A O 1
ATOM 1637 N N . LEU A 1 203 ? -4.194 43.762 14.680 1.00 8.71 235 LEU A N 1
ATOM 1638 C CA . LEU A 1 203 ? -4.984 43.270 15.823 1.00 9.27 235 LEU A CA 1
ATOM 1639 C C . LEU A 1 203 ? -6.373 42.812 15.371 1.00 8.53 235 LEU A C 1
ATOM 1640 O O . LEU A 1 203 ? -6.831 41.736 15.789 1.00 9.48 235 LEU A O 1
ATOM 1645 N N . GLY A 1 204 ? -7.035 43.615 14.538 1.00 10.04 236 GLY A N 1
ATOM 1646 C CA . GLY A 1 204 ? -8.357 43.240 14.029 1.00 10.33 236 GLY A CA 1
ATOM 1647 C C . GLY A 1 204 ? -8.338 41.908 13.279 1.00 10.74 236 GLY A C 1
ATOM 1648 O O . GLY A 1 204 ? -9.211 41.058 13.464 1.00 10.97 236 GLY A O 1
ATOM 1649 N N . HIS A 1 205 ? -7.346 41.735 12.409 1.00 10.20 237 HIS A N 1
ATOM 1650 C CA . HIS A 1 205 ? -7.194 40.465 11.719 1.00 10.01 237 HIS A CA 1
ATOM 1651 C C . HIS A 1 205 ? -7.037 39.319 12.714 1.00 10.97 237 HIS A C 1
ATOM 1652 O O . HIS A 1 205 ? -7.643 38.257 12.557 1.00 11.19 237 HIS A O 1
ATOM 1659 N N . MET A 1 206 ? -6.219 39.528 13.741 1.00 10.08 238 MET A N 1
ATOM 1660 C CA . MET A 1 206 ? -5.999 38.489 14.746 1.00 9.96 238 MET A CA 1
ATOM 1661 C C . MET A 1 206 ? -7.305 38.187 15.502 1.00 10.27 238 MET A C 1
ATOM 1662 O O . MET A 1 206 ? -7.608 37.021 15.777 1.00 10.86 238 MET A O 1
ATOM 1667 N N . PHE A 1 207 ? -8.062 39.221 15.875 1.00 9.46 239 PHE A N 1
ATOM 1668 C CA . PHE A 1 207 ? -9.335 38.980 16.557 1.00 10.55 239 PHE A CA 1
ATOM 1669 C C . PHE A 1 207 ? -10.269 38.123 15.698 1.00 10.12 239 PHE A C 1
ATOM 1670 O O . PHE A 1 207 ? -10.915 37.200 16.207 1.00 11.35 239 PHE A O 1
ATOM 1678 N N . MET A 1 208 ? -10.321 38.398 14.397 1.00 10.34 240 MET A N 1
ATOM 1679 C CA . MET A 1 208 ? -11.181 37.612 13.503 1.00 11.81 240 MET A CA 1
ATOM 1680 C C . MET A 1 208 ? -10.671 36.180 13.313 1.00 11.72 240 MET A C 1
ATOM 1681 O O . MET A 1 208 ? -11.460 35.248 13.225 1.00 12.72 240 MET A O 1
ATOM 1686 N N . TYR A 1 209 ? -9.349 36.014 13.292 1.00 11.52 241 TYR A N 1
ATOM 1687 C CA . TYR A 1 209 ? -8.742 34.665 13.328 1.00 12.58 241 TYR A CA 1
ATOM 1688 C C . TYR A 1 209 ? -9.251 33.859 14.532 1.00 12.00 241 TYR A C 1
ATOM 1689 O O . TYR A 1 209 ? -9.672 32.704 14.398 1.00 12.74 241 TYR A O 1
ATOM 1698 N N . PHE A 1 210 ? -9.235 34.478 15.703 1.00 12.02 242 PHE A N 1
ATOM 1699 C CA . PHE A 1 210 ? -9.695 33.802 16.907 1.00 11.56 242 PHE A CA 1
ATOM 1700 C C . PHE A 1 210 ? -11.174 33.433 16.850 1.00 11.89 242 PHE A C 1
ATOM 1701 O O . PHE A 1 210 ? -11.576 32.331 17.279 1.00 12.23 242 PHE A O 1
ATOM 1709 N N . LEU A 1 211 ? -11.998 34.357 16.344 1.00 11.48 243 LEU A N 1
ATOM 1710 C CA . LEU A 1 211 ? -13.453 34.163 16.313 1.00 12.79 243 LEU A CA 1
ATOM 1711 C C . LEU A 1 211 ? -13.869 33.111 15.303 1.00 14.37 243 LEU A C 1
ATOM 1712 O O . LEU A 1 211 ? -14.7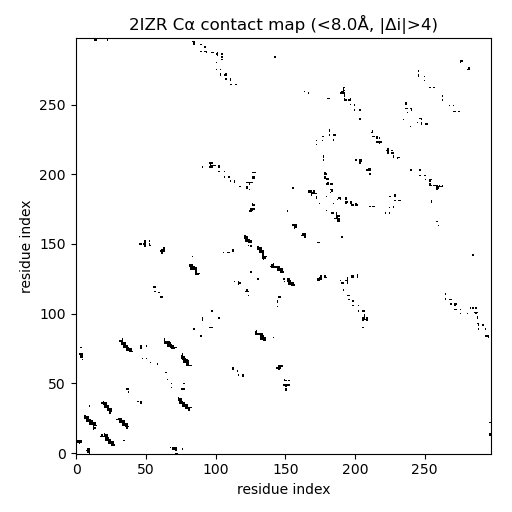65 32.308 15.578 1.00 15.87 243 LEU A O 1
ATOM 1717 N N . ARG A 1 212 ? -13.253 33.168 14.127 1.00 14.03 244 ARG A N 1
ATOM 1718 C CA . ARG A 1 212 ? -13.596 32.268 13.024 1.00 15.10 244 ARG A CA 1
ATOM 1719 C C . ARG A 1 212 ? -12.927 30.911 13.124 1.00 17.01 244 ARG A C 1
ATOM 1720 O O . ARG A 1 212 ? -13.441 29.913 12.585 1.00 17.71 244 ARG A O 1
ATOM 1728 N N . GLY A 1 213 ? -11.762 30.885 13.763 1.00 14.52 245 GLY A N 1
ATOM 1729 C CA . GLY A 1 213 ? -10.898 29.724 13.748 1.00 15.06 245 GLY A CA 1
ATOM 1730 C C . GLY A 1 213 ? -9.794 29.767 12.698 1.00 15.25 245 GLY A C 1
ATOM 1731 O O . GLY A 1 213 ? -8.835 29.008 12.784 1.00 18.30 245 GLY A O 1
ATOM 1732 N N . SER A 1 214 ? -9.954 30.633 11.693 1.00 14.99 246 SER A N 1
ATOM 1733 C CA . SER A 1 214 ? -8.990 30.776 10.614 1.00 15.03 246 SER A CA 1
ATOM 1734 C C . SER A 1 214 ? -9.326 32.053 9.854 1.00 14.84 246 SER A C 1
ATOM 1735 O O . SER A 1 214 ? -10.399 32.631 10.050 1.00 15.85 246 SER A O 1
ATOM 1738 N N . LEU A 1 215 ? -8.436 32.461 8.961 1.00 16.35 247 LEU A N 1
ATOM 1739 C CA . LEU A 1 215 ? -8.683 33.582 8.064 1.00 13.46 247 LEU A CA 1
ATOM 1740 C C . LEU A 1 215 ? -8.667 33.044 6.629 1.00 15.81 247 LEU A C 1
ATOM 1741 O O . LEU A 1 215 ? -7.959 32.075 6.335 1.00 16.37 247 LEU A O 1
ATOM 1746 N N . PRO A 1 216 ? -9.442 33.651 5.718 1.00 15.33 248 PRO A N 1
ATOM 1747 C CA . PRO A 1 216 ? -9.618 33.007 4.393 1.00 17.72 248 PRO A CA 1
ATOM 1748 C C . PRO A 1 216 ? -8.400 33.020 3.425 1.00 17.00 248 PRO A C 1
ATOM 1749 O O . PRO A 1 216 ? -8.405 32.355 2.341 1.00 27.32 248 PRO A O 1
ATOM 1753 N N . TRP A 1 217 ? -7.354 33.736 3.821 1.00 19.20 249 TRP A N 1
ATOM 1754 C CA . TRP A 1 217 ? -6.127 33.815 3.064 1.00 17.43 249 TRP A CA 1
ATOM 1755 C C . TRP A 1 217 ? -4.986 33.000 3.688 1.00 18.06 249 TRP A C 1
ATOM 1756 O O . TRP A 1 217 ? -3.850 33.066 3.263 1.00 20.49 249 TRP A O 1
ATOM 1767 N N . GLN A 1 218 ? -5.308 32.222 4.705 1.00 20.20 250 GLN A N 1
ATOM 1768 C CA . GLN A 1 218 ? -4.317 31.562 5.522 1.00 24.33 250 GLN A CA 1
ATOM 1769 C C . GLN A 1 218 ? -3.581 30.451 4.801 1.00 31.79 250 GLN A C 1
ATOM 1770 O O . GLN A 1 218 ? -2.398 30.205 5.079 1.00 35.69 250 GLN A O 1
ATOM 1776 N N . GLY A 1 219 ? -4.266 29.778 3.876 1.00 26.95 251 GLY A N 1
ATOM 1777 C CA . GLY A 1 219 ? -3.668 28.645 3.168 1.00 34.96 251 GLY A CA 1
ATOM 1778 C C . GLY A 1 219 ? -2.833 28.942 1.926 1.00 38.93 251 GLY A C 1
ATOM 1779 O O . GLY A 1 219 ? -2.263 28.021 1.341 1.00 42.79 251 GLY A O 1
ATOM 1780 N N . LEU A 1 220 ? -2.742 30.207 1.520 1.00 36.07 252 LEU A N 1
ATOM 1781 C CA . LEU A 1 220 ? -2.091 30.557 0.251 1.00 30.87 252 LEU A CA 1
ATOM 1782 C C . LEU A 1 220 ? -0.567 30.308 0.258 1.00 35.63 252 LEU A C 1
ATOM 1783 O O . LEU A 1 220 ? 0.142 30.653 1.209 1.00 33.59 252 LEU A O 1
ATOM 1788 N N . LYS A 1 221 ? -0.079 29.726 -0.833 1.00 31.62 253 LYS A N 1
ATOM 1789 C CA . LYS A 1 221 ? 1.348 29.459 -1.032 1.00 32.91 253 LYS A CA 1
ATOM 1790 C C . LYS A 1 221 ? 1.796 30.022 -2.380 1.00 30.63 253 LYS A C 1
ATOM 1791 O O . LYS A 1 221 ? 0.967 30.264 -3.264 1.00 30.23 253 LYS A O 1
ATOM 1794 N N . ALA A 1 222 ? 3.103 30.228 -2.536 1.00 28.33 254 ALA A N 1
ATOM 1795 C CA . ALA A 1 222 ? 3.665 30.639 -3.819 1.00 28.08 254 ALA A CA 1
ATOM 1796 C C . ALA A 1 222 ? 5.128 30.189 -3.911 1.00 35.43 254 ALA A C 1
ATOM 1797 O O . ALA A 1 222 ? 5.722 29.786 -2.904 1.00 34.77 254 ALA A O 1
ATOM 1799 N N . ASP A 1 223 ? 5.706 30.259 -5.108 1.00 41.05 255 ASP A N 1
ATOM 1800 C CA . ASP A 1 223 ? 7.095 29.816 -5.311 1.00 44.99 255 ASP A CA 1
ATOM 1801 C C . ASP A 1 223 ? 8.124 30.767 -4.694 1.00 41.20 255 ASP A C 1
ATOM 1802 O O . ASP A 1 223 ? 9.259 30.370 -4.435 1.00 42.32 255 ASP A O 1
ATOM 1807 N N . THR A 1 224 ? 7.735 32.018 -4.470 1.00 34.35 256 THR A N 1
ATOM 1808 C CA . THR A 1 224 ? 8.598 32.981 -3.807 1.00 32.77 256 THR A CA 1
ATOM 1809 C C . THR A 1 224 ? 7.820 33.654 -2.689 1.00 31.37 256 THR A C 1
ATOM 1810 O O . THR A 1 224 ? 6.584 33.764 -2.756 1.00 32.38 256 THR A O 1
ATOM 1814 N N . LEU A 1 225 ? 8.537 34.101 -1.662 1.00 36.15 257 LEU A N 1
ATOM 1815 C CA . LEU A 1 225 ? 7.904 34.825 -0.554 1.00 34.95 257 LEU A CA 1
ATOM 1816 C C . LEU A 1 225 ? 7.130 36.041 -1.044 1.00 31.62 257 LEU A C 1
ATOM 1817 O O . LEU A 1 225 ? 6.019 36.304 -0.588 1.00 29.46 257 LEU A O 1
ATOM 1822 N N . LYS A 1 226 ? 7.718 36.780 -1.974 1.00 27.74 258 LYS A N 1
ATOM 1823 C CA . LYS A 1 226 ? 7.101 37.989 -2.493 1.00 28.87 258 LYS A CA 1
ATOM 1824 C C . LYS A 1 226 ? 5.754 37.669 -3.147 1.00 26.33 258 LYS A C 1
ATOM 1825 O O . LYS A 1 226 ? 4.774 38.362 -2.909 1.00 26.07 258 LYS A O 1
ATOM 1830 N N . GLU A 1 227 ? 5.704 36.598 -3.938 1.00 27.62 259 GLU A N 1
ATOM 1831 C CA . GLU A 1 227 ? 4.475 36.205 -4.604 1.00 26.62 259 GLU A CA 1
ATOM 1832 C C . GLU A 1 227 ? 3.418 35.773 -3.592 1.00 22.25 259 GLU A C 1
ATOM 1833 O O . GLU A 1 227 ? 2.228 36.044 -3.756 1.00 23.55 259 GLU A O 1
ATOM 1839 N N . ARG A 1 228 ? 3.861 35.103 -2.539 1.00 24.40 260 ARG A N 1
ATOM 1840 C CA . ARG A 1 228 ? 2.968 34.661 -1.494 1.00 22.81 260 ARG A CA 1
ATOM 1841 C C . ARG A 1 228 ? 2.362 35.861 -0.742 1.00 20.76 260 ARG A C 1
ATOM 1842 O O . ARG A 1 228 ? 1.140 35.903 -0.529 1.00 21.22 260 ARG A O 1
ATOM 1850 N N . TYR A 1 229 ? 3.198 36.824 -0.354 1.00 22.50 261 TYR A N 1
ATOM 1851 C CA . TYR A 1 229 ? 2.695 38.053 0.270 1.00 21.29 261 TYR A CA 1
ATOM 1852 C C . TYR A 1 229 ? 1.687 38.711 -0.663 1.00 19.06 261 TYR A C 1
ATOM 1853 O O . TYR A 1 229 ? 0.640 39.175 -0.217 1.00 19.01 261 TYR A O 1
ATOM 1862 N N . GLN A 1 230 ? 1.992 38.728 -1.962 1.00 21.11 262 GLN A N 1
ATOM 1863 C CA . GLN A 1 230 ? 1.126 39.392 -2.925 1.00 19.50 262 GLN A CA 1
ATOM 1864 C C . GLN A 1 230 ? -0.252 38.726 -2.964 1.00 18.28 262 GLN A C 1
ATOM 1865 O O . GLN A 1 230 ? -1.260 39.416 -2.941 1.00 18.04 262 GLN A O 1
ATOM 1871 N N . LYS A 1 231 ? -0.283 37.397 -3.061 1.00 18.77 263 LYS A N 1
ATOM 1872 C CA . LYS A 1 231 ? -1.542 36.671 -3.159 1.00 18.90 263 LYS A CA 1
ATOM 1873 C C . LYS A 1 231 ? -2.366 36.897 -1.898 1.00 16.57 263 LYS A C 1
ATOM 1874 O O . LYS A 1 231 ? -3.583 37.090 -1.967 1.00 16.03 263 LYS A O 1
ATOM 1880 N N . ILE A 1 232 ? -1.706 36.873 -0.738 1.00 17.34 264 ILE A N 1
ATOM 1881 C CA . ILE A 1 232 ? -2.407 37.095 0.536 1.00 15.08 264 ILE A CA 1
ATOM 1882 C C . ILE A 1 232 ? -3.016 38.491 0.591 1.00 14.38 264 ILE A C 1
ATOM 1883 O O . ILE A 1 232 ? -4.184 38.662 0.959 1.00 14.52 264 ILE A O 1
ATOM 18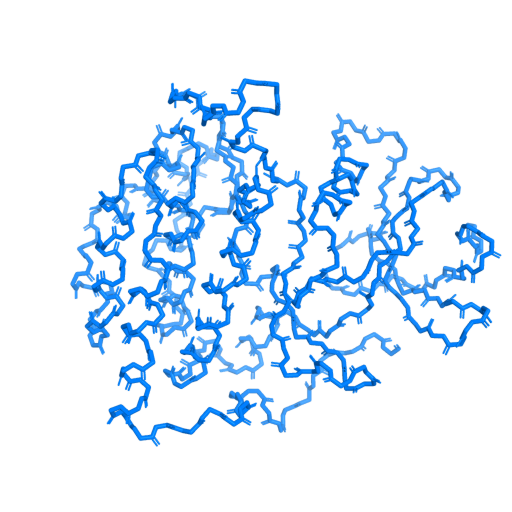88 N N . GLY A 1 233 ? -2.242 39.489 0.185 1.00 15.14 265 GLY A N 1
ATOM 1889 C CA . GLY A 1 233 ? -2.750 40.852 0.145 1.00 15.95 265 GLY A CA 1
ATOM 1890 C C . GLY A 1 233 ? -3.906 40.995 -0.828 1.00 14.67 265 GLY A C 1
ATOM 1891 O O . GLY A 1 233 ? -4.903 41.680 -0.540 1.00 14.81 265 GLY A O 1
ATOM 1892 N N . ASP A 1 234 ? -3.794 40.320 -1.975 1.00 15.06 266 ASP A N 1
ATOM 1893 C CA . ASP A 1 234 ? -4.863 40.346 -2.970 1.00 14.80 266 ASP A CA 1
ATOM 1894 C C . ASP A 1 234 ? -6.174 39.767 -2.381 1.00 14.64 266 ASP A C 1
ATOM 1895 O O . ASP A 1 234 ? -7.271 40.306 -2.579 1.00 17.05 266 ASP A O 1
ATOM 1900 N N . THR A 1 235 ? -6.061 38.652 -1.667 1.00 14.44 267 THR A N 1
ATOM 1901 C CA . THR A 1 235 ? -7.207 38.031 -1.025 1.00 15.50 267 THR A CA 1
ATOM 1902 C C . THR A 1 235 ? -7.779 38.940 0.069 1.00 16.21 267 THR A C 1
ATOM 1903 O O . THR A 1 235 ? -9.008 39.063 0.190 1.00 15.87 267 THR A O 1
ATOM 1907 N N . LYS A 1 236 ? -6.916 39.580 0.867 1.00 14.13 268 LYS A N 1
ATOM 1908 C CA . LYS A 1 236 ? -7.412 40.533 1.866 1.00 14.12 268 LYS A CA 1
ATOM 1909 C C . LYS A 1 236 ? -8.219 41.636 1.191 1.00 15.77 268 LYS A C 1
ATOM 1910 O O . LYS A 1 236 ? -9.299 41.981 1.644 1.00 16.40 268 LYS A O 1
ATOM 1916 N N . ARG A 1 237 ? -7.706 42.177 0.095 1.00 14.19 269 ARG A N 1
ATOM 1917 C CA . ARG A 1 237 ? -8.418 43.254 -0.603 1.00 14.25 269 ARG A CA 1
ATOM 1918 C C . ARG A 1 237 ? -9.733 42.769 -1.227 1.00 18.22 269 ARG A C 1
ATOM 1919 O O . ARG A 1 237 ? -10.704 43.521 -1.301 1.00 20.16 269 ARG A O 1
ATOM 1927 N N . ALA A 1 238 ? -9.758 41.510 -1.662 1.00 17.45 270 ALA A N 1
ATOM 1928 C CA . ALA A 1 238 ? -10.904 40.936 -2.346 1.00 16.90 270 ALA A CA 1
ATOM 1929 C C . ALA A 1 238 ? -11.959 40.365 -1.389 1.00 16.95 270 ALA A C 1
ATOM 1930 O O . ALA A 1 238 ? -13.030 39.918 -1.825 1.00 21.66 270 ALA A O 1
ATOM 1932 N N . THR A 1 239 ? -11.679 40.364 -0.083 1.00 16.35 271 THR A N 1
ATOM 1933 C CA . THR A 1 239 ? -12.630 39.817 0.882 1.00 16.63 271 THR A CA 1
ATOM 1934 C C . THR A 1 239 ? -13.347 40.969 1.585 1.00 17.20 271 THR A C 1
ATOM 1935 O O . THR A 1 239 ? -12.728 41.693 2.379 1.00 17.33 271 THR A O 1
ATOM 1939 N N . PRO A 1 240 ? -14.638 41.187 1.267 1.00 18.17 272 PRO A N 1
ATOM 1940 C CA . PRO A 1 240 ? -15.325 42.303 1.914 1.00 18.82 272 PRO A CA 1
ATOM 1941 C C . PRO A 1 240 ? -15.327 42.165 3.436 1.00 17.22 272 PRO A C 1
ATOM 1942 O O . PRO A 1 240 ? -15.462 41.059 3.948 1.00 18.51 272 PRO A O 1
ATOM 1946 N N . ILE A 1 241 ? -15.195 43.294 4.141 1.00 18.48 273 ILE A N 1
ATOM 1947 C CA . ILE A 1 241 ? -15.252 43.308 5.590 1.00 17.00 273 ILE A CA 1
ATOM 1948 C C . ILE A 1 241 ? -16.560 42.682 6.088 1.00 18.34 273 ILE A C 1
ATOM 1949 O O . ILE A 1 241 ? -16.550 41.918 7.048 1.00 20.10 273 ILE A O 1
ATOM 1954 N N . GLU A 1 242 ? -17.677 42.959 5.400 1.00 20.06 274 GLU A N 1
ATOM 1955 C CA . GLU A 1 242 ? -18.983 42.444 5.829 1.00 22.85 274 GLU A CA 1
ATOM 1956 C C . GLU A 1 242 ? -19.047 40.911 5.761 1.00 20.88 274 GLU A C 1
ATOM 1957 O O . GLU A 1 242 ? -19.824 40.264 6.481 1.00 24.73 274 GLU A O 1
ATOM 1960 N N . VAL A 1 243 ? -18.235 40.342 4.880 1.00 20.76 275 VAL A N 1
ATOM 1961 C CA . VAL A 1 243 ? -18.116 38.912 4.720 1.00 21.40 275 VAL A CA 1
ATOM 1962 C C . VAL A 1 243 ? -17.140 38.319 5.764 1.00 19.43 275 VAL A C 1
ATOM 1963 O O . VAL A 1 243 ? -17.467 37.367 6.465 1.00 21.04 275 VAL A O 1
ATOM 1967 N N . LEU A 1 244 ? -15.950 38.889 5.853 1.00 19.13 276 LEU A N 1
ATOM 1968 C CA . LEU A 1 244 ? -14.976 38.443 6.846 1.00 17.49 276 LEU A CA 1
ATOM 1969 C C . LEU A 1 244 ? -15.570 38.435 8.239 1.00 16.07 276 LEU A C 1
ATOM 1970 O O . LEU A 1 244 ? -15.348 37.504 9.038 1.00 16.59 276 LEU A O 1
ATOM 1975 N N . CYS A 1 245 ? -16.310 39.506 8.525 1.00 17.26 277 CYS A N 1
ATOM 1976 C CA . CYS A 1 245 ? -16.841 39.780 9.855 1.00 17.15 277 CYS A CA 1
ATOM 1977 C C . CYS A 1 245 ? -18.336 39.465 9.964 1.00 16.72 277 CYS A C 1
ATOM 1978 O O . CYS A 1 245 ? -19.042 40.032 10.811 1.00 20.42 277 CYS A O 1
ATOM 1981 N N . GLU A 1 246 ? -18.818 38.562 9.109 1.00 19.91 278 GLU A N 1
ATOM 1982 C CA . GLU A 1 246 ? -20.200 38.124 9.194 1.00 24.19 278 GLU A CA 1
ATOM 1983 C C . GLU A 1 246 ? -20.475 37.680 10.636 1.00 21.78 278 GLU A C 1
ATOM 1984 O O . GLU A 1 246 ? -19.699 36.925 11.219 1.00 23.72 278 GLU A O 1
ATOM 1990 N N . ASN A 1 247 ? -21.556 38.193 11.205 1.00 24.64 279 ASN A N 1
ATOM 1991 C CA . ASN A 1 247 ? -22.011 37.885 12.565 1.00 25.92 279 ASN A CA 1
ATOM 1992 C C . ASN A 1 247 ? -21.282 38.609 13.663 1.00 22.42 279 ASN A C 1
ATOM 1993 O O . ASN A 1 247 ? -21.586 38.375 14.828 1.00 21.20 279 ASN A O 1
ATOM 1998 N N . PHE A 1 248 ? -20.353 39.482 13.284 1.00 19.02 280 PHE A N 1
ATOM 1999 C CA . PHE A 1 248 ? -19.618 40.287 14.241 1.00 16.85 280 PHE A CA 1
ATOM 2000 C C . PHE A 1 248 ? -19.615 41.754 13.777 1.00 16.46 280 PHE A C 1
ATOM 2001 O O . PHE A 1 248 ? -18.594 42.273 13.334 1.00 16.88 280 PHE A O 1
ATOM 2009 N N . PRO A 1 249 ? -20.773 42.429 13.868 1.00 17.70 281 PRO A N 1
ATOM 2010 C CA . PRO A 1 249 ? -20.892 43.811 13.379 1.00 19.04 281 PRO A CA 1
ATOM 2011 C C . PRO A 1 249 ? -19.865 44.793 13.958 1.00 17.39 281 PRO A C 1
ATOM 2012 O O . PRO A 1 249 ? -19.372 45.669 13.237 1.00 18.32 281 PRO A O 1
ATOM 2016 N N . GLU A 1 250 ? -19.554 44.664 15.245 1.00 16.07 282 GLU A N 1
ATOM 2017 C CA . GLU A 1 250 ? -18.624 45.589 15.874 1.00 15.61 282 GLU A CA 1
ATOM 2018 C C . GLU A 1 250 ? -17.202 45.370 15.362 1.00 14.99 282 GLU A C 1
ATOM 2019 O O . GLU A 1 250 ? -16.414 46.323 15.288 1.00 15.29 282 GLU A O 1
ATOM 2030 N N . MET A 1 251 ? -16.870 44.116 15.039 1.00 14.56 283 MET A N 1
ATOM 2031 C CA . MET A 1 251 ? -15.572 43.848 14.420 1.00 14.43 283 MET A CA 1
ATOM 2032 C C . MET A 1 251 ? -15.495 44.475 13.031 1.00 14.39 283 MET A C 1
ATOM 2033 O O . MET A 1 251 ? -14.444 44.992 12.642 1.00 15.00 283 MET A O 1
ATOM 2038 N N . ALA A 1 252 ? -16.589 44.413 12.286 1.00 14.74 284 ALA A N 1
ATOM 2039 C CA . ALA A 1 252 ? -16.645 45.081 10.982 1.00 16.36 284 ALA A CA 1
ATOM 2040 C C . ALA A 1 252 ? -16.418 46.581 11.148 1.00 14.14 284 ALA A C 1
ATOM 2041 O O . ALA A 1 252 ? -15.643 47.188 10.411 1.00 15.06 284 ALA A O 1
ATOM 2043 N N . THR A 1 253 ? -17.088 47.187 12.124 1.00 14.24 285 THR A N 1
ATOM 2044 C CA . THR A 1 253 ? -16.940 48.614 12.383 1.00 14.88 285 THR A CA 1
ATOM 2045 C C . THR A 1 253 ? -15.514 48.945 12.787 1.00 14.40 285 THR A C 1
ATOM 2046 O O . THR A 1 253 ? -14.902 49.892 12.257 1.00 14.95 285 THR A O 1
ATOM 2050 N N . TYR A 1 254 ? -14.937 48.127 13.670 1.00 13.67 286 TYR A N 1
ATOM 2051 C CA . TYR A 1 254 ? -13.538 48.293 14.070 1.00 13.60 286 TYR A CA 1
ATOM 2052 C C . TYR A 1 254 ? -12.616 48.254 12.840 1.00 12.26 286 TYR A C 1
ATOM 2053 O O . TYR A 1 254 ? -11.746 49.127 12.652 1.00 12.52 286 TYR A O 1
ATOM 2062 N N . LEU A 1 255 ? -12.771 47.213 12.017 1.00 12.72 287 LEU A N 1
ATOM 2063 C CA . LEU A 1 255 ? -11.840 47.010 10.919 1.00 13.13 287 LEU A CA 1
ATOM 2064 C C . LEU A 1 255 ? -11.984 48.101 9.870 1.00 14.34 287 LEU A C 1
ATOM 2065 O O . LEU A 1 255 ? -10.984 48.576 9.318 1.00 15.45 287 LEU A O 1
ATOM 2074 N N . ARG A 1 256 ? -13.225 48.488 9.570 1.00 14.28 288 ARG A N 1
ATOM 2075 C CA . ARG A 1 256 ? -13.425 49.565 8.594 1.00 16.33 288 ARG A CA 1
ATOM 2076 C C . ARG A 1 256 ? -12.759 50.851 9.082 1.00 15.86 288 ARG A C 1
ATOM 2077 O O . ARG A 1 256 ? -12.081 51.547 8.328 1.00 16.82 288 ARG A O 1
ATOM 2085 N N . TYR A 1 257 ? -12.951 51.163 10.357 1.00 13.73 289 TYR A N 1
ATOM 2086 C CA . TYR A 1 257 ? -12.356 52.342 10.937 1.00 14.28 289 TYR A CA 1
ATOM 2087 C C . TYR A 1 257 ? -10.831 52.326 10.806 1.00 12.92 289 TYR A C 1
ATOM 2088 O O . TYR A 1 257 ? -10.222 53.304 10.359 1.00 14.29 289 TYR A O 1
ATOM 2097 N N . VAL A 1 258 ? -10.194 51.233 11.219 1.00 12.72 290 VAL A N 1
ATOM 2098 C CA . VAL A 1 258 ? -8.736 51.230 11.214 1.00 12.69 290 VAL A CA 1
ATOM 2099 C C . VAL A 1 258 ? -8.193 51.196 9.784 1.00 13.31 290 VAL A C 1
ATOM 2100 O O . VAL A 1 258 ? -7.153 51.804 9.507 1.00 15.10 290 VAL A O 1
ATOM 2104 N N . ARG A 1 259 ? -8.903 50.528 8.879 1.00 13.74 291 ARG A N 1
ATOM 2105 C CA . ARG A 1 259 ? -8.490 50.477 7.463 1.00 14.65 291 ARG A CA 1
ATOM 2106 C C . ARG A 1 259 ? -8.511 51.846 6.820 1.00 16.77 291 ARG A C 1
ATOM 2107 O O . ARG A 1 259 ? -7.775 52.083 5.862 1.00 16.74 291 ARG A O 1
ATOM 2115 N N . ARG A 1 260 ? -9.381 52.722 7.323 1.00 16.43 292 ARG A N 1
ATOM 2116 C CA . ARG A 1 260 ? -9.588 54.055 6.754 1.00 16.99 292 ARG A CA 1
ATOM 2117 C C . ARG A 1 260 ? -8.778 55.165 7.433 1.00 17.82 292 ARG A C 1
ATOM 2118 O O . ARG A 1 260 ? -8.800 56.325 6.975 1.00 19.41 292 ARG A O 1
ATOM 2123 N N . LEU A 1 261 ? -8.030 54.833 8.484 1.00 16.18 293 LEU A N 1
ATOM 2124 C CA . LEU A 1 261 ? -7.163 55.822 9.122 1.00 15.39 293 LEU A CA 1
ATOM 2125 C C . LEU A 1 261 ? -6.114 56.303 8.135 1.00 15.49 293 LEU A C 1
ATOM 2126 O O . LEU A 1 261 ? -5.605 55.520 7.326 1.00 16.03 293 LEU A O 1
ATOM 2131 N N . ASP A 1 262 ? -5.787 57.582 8.225 1.00 16.50 294 ASP A N 1
ATOM 2132 C CA . ASP A 1 262 ? -4.698 58.135 7.470 1.00 17.35 294 ASP A CA 1
ATOM 2133 C C . ASP A 1 262 ? -3.353 57.761 8.126 1.00 15.84 294 ASP A C 1
ATOM 2134 O O . ASP A 1 262 ? -3.282 57.419 9.321 1.00 16.10 294 ASP A O 1
ATOM 2143 N N . PHE A 1 263 ? -2.292 57.793 7.325 1.00 15.70 295 PHE A N 1
ATOM 2144 C CA . PHE A 1 263 ? -0.969 57.376 7.770 1.00 14.06 295 PHE A CA 1
ATOM 2145 C C . PHE A 1 263 ? -0.499 58.085 9.036 1.00 14.49 295 PHE A C 1
ATOM 2146 O O . PHE A 1 263 ? 0.102 57.453 9.929 1.00 14.93 295 PHE A O 1
ATOM 2154 N N . PHE A 1 264 ? -0.773 59.379 9.133 1.00 14.10 296 PHE A N 1
ATOM 2155 C CA . PHE A 1 264 ? -0.279 60.196 10.245 1.00 14.12 296 PHE A CA 1
ATOM 2156 C C . PHE A 1 264 ? -1.224 60.251 11.449 1.00 15.63 296 PHE A C 1
ATOM 2157 O O . PHE A 1 264 ? -0.837 60.729 12.518 1.00 15.99 296 PHE A O 1
ATOM 2165 N N . GLU A 1 265 ? -2.447 59.757 11.268 1.00 16.63 297 GLU A N 1
ATOM 2166 C CA . GLU A 1 265 ? -3.565 60.017 12.173 1.00 18.40 297 GLU A CA 1
ATOM 2167 C C . GLU A 1 265 ? -3.428 59.292 13.512 1.00 16.11 297 GLU A C 1
ATOM 2168 O O . GLU A 1 265 ? -3.082 58.116 13.551 1.00 15.95 297 GLU A O 1
ATOM 2174 N N . LYS A 1 266 ? -3.744 59.992 14.601 1.00 16.14 298 LYS A N 1
ATOM 2175 C CA . LYS A 1 266 ? -3.858 59.354 15.919 1.00 15.22 298 LYS A CA 1
ATOM 2176 C C . LYS A 1 266 ? -5.164 58.574 15.984 1.00 14.90 298 LYS A C 1
ATOM 2177 O O . LYS A 1 266 ? -6.230 59.163 15.828 1.00 16.93 298 LYS A O 1
ATOM 2183 N N . PRO A 1 267 ? -5.092 57.256 16.191 1.00 13.60 299 PRO A N 1
ATOM 2184 C CA . PRO A 1 267 ? -6.352 56.513 16.359 1.00 14.23 299 PRO A CA 1
ATOM 2185 C C . PRO A 1 267 ? -7.164 57.000 17.548 1.00 13.48 299 PRO A C 1
ATOM 2186 O O . PRO A 1 267 ? -6.600 57.429 18.556 1.00 14.30 299 PRO A O 1
ATOM 2190 N N . ASP A 1 268 ? -8.477 56.882 17.456 1.00 14.49 300 ASP A N 1
ATOM 2191 C CA . ASP A 1 268 ? -9.343 57.137 18.605 1.00 13.95 300 ASP A CA 1
ATOM 2192 C C . ASP A 1 268 ? -9.474 55.817 19.401 1.00 13.83 300 ASP A C 1
ATOM 2193 O O . ASP A 1 268 ? -10.410 55.043 19.226 1.00 13.38 300 ASP A O 1
ATOM 2198 N N . TYR A 1 269 ? -8.495 55.576 20.266 1.00 13.70 301 TYR A N 1
ATOM 2199 C CA . TYR A 1 269 ? -8.477 54.353 21.055 1.00 12.85 301 TYR A CA 1
ATOM 2200 C C . TYR A 1 269 ? -9.709 54.247 21.953 1.00 13.25 301 TYR A C 1
ATOM 2201 O O . TYR A 1 269 ? -10.226 53.154 22.198 1.00 14.24 301 TYR A O 1
ATOM 2210 N N . ASP A 1 270 ? -10.167 55.391 22.476 1.00 14.17 302 ASP A N 1
ATOM 2211 C CA . ASP A 1 270 ? -11.350 55.423 23.341 1.00 15.71 302 ASP A CA 1
ATOM 2212 C C . ASP A 1 270 ? -12.559 54.869 22.574 1.00 14.46 302 ASP A C 1
ATOM 2213 O O . ASP A 1 270 ? -13.338 54.086 23.119 1.00 16.26 302 ASP A O 1
ATOM 2218 N N . TYR A 1 271 ? -12.735 55.341 21.351 1.00 14.34 303 TYR A N 1
ATOM 2219 C CA . TYR A 1 271 ? -13.823 54.910 20.500 1.00 14.55 303 TYR A CA 1
ATOM 2220 C C . TYR A 1 271 ? -13.773 53.405 20.240 1.00 13.96 303 TYR A C 1
ATOM 2221 O O . TYR A 1 271 ? -14.809 52.718 20.335 1.00 15.29 303 TYR A O 1
ATOM 2230 N N . LEU A 1 272 ? -12.584 52.888 19.919 1.00 13.49 304 LEU A N 1
ATOM 2231 C CA . LEU A 1 272 ? -12.447 51.460 19.616 1.00 12.99 304 LEU A CA 1
ATOM 2232 C C . LEU A 1 272 ? -12.731 50.625 20.863 1.00 12.82 304 LEU A C 1
ATOM 2233 O O . LEU A 1 272 ? -13.430 49.623 20.794 1.00 13.37 304 LEU A O 1
ATOM 2238 N N . ARG A 1 273 ? -12.209 51.044 22.022 1.00 13.05 305 ARG A N 1
ATOM 2239 C CA . ARG A 1 273 ? -12.541 50.317 23.255 1.00 14.15 305 ARG A CA 1
ATOM 2240 C C . ARG A 1 273 ? -14.050 50.325 23.507 1.00 13.93 305 ARG A C 1
ATOM 2241 O O . ARG A 1 273 ? -14.612 49.314 23.909 1.00 14.98 305 ARG A O 1
ATOM 2249 N N . LYS A 1 274 ? -14.691 51.479 23.302 1.00 14.10 306 LYS A N 1
ATOM 2250 C C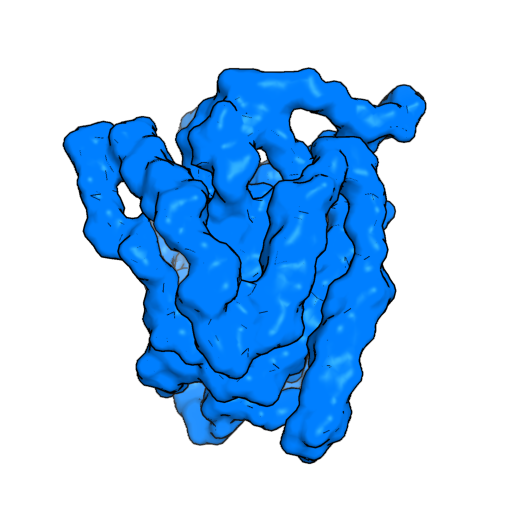A . LYS A 1 274 ? -16.120 51.603 23.589 1.00 16.17 306 LYS A CA 1
ATOM 2251 C C . LYS A 1 274 ? -16.977 50.730 22.665 1.00 14.95 306 LYS A C 1
ATOM 2252 O O . LYS A 1 274 ? -17.982 50.157 23.088 1.00 15.98 306 LYS A O 1
ATOM 2258 N N . LEU A 1 275 ? -16.577 50.593 21.402 1.00 15.41 307 LEU A N 1
ATOM 2259 C CA . LEU A 1 275 ? -17.252 49.638 20.521 1.00 16.86 307 LEU A CA 1
ATOM 2260 C C . LEU A 1 275 ? -17.361 48.273 21.205 1.00 15.77 307 LEU A C 1
ATOM 2261 O O . LEU A 1 275 ? -18.423 47.633 21.205 1.00 17.30 307 LEU A O 1
ATOM 2270 N N . PHE A 1 276 ? -16.240 47.830 21.764 1.00 13.51 308 PHE A N 1
ATOM 2271 C CA . PHE A 1 276 ? -16.155 46.509 22.350 1.00 13.48 308 PHE A CA 1
ATOM 2272 C C . PHE A 1 276 ? -16.713 46.404 23.761 1.00 14.52 308 PHE A C 1
ATOM 2273 O O . PHE A 1 276 ? -17.338 45.385 24.084 1.00 14.61 308 PHE A O 1
ATOM 2281 N N . THR A 1 277 ? -16.562 47.456 24.587 1.00 13.43 309 THR A N 1
ATOM 2282 C CA . THR A 1 277 ? -17.149 47.393 25.918 1.00 13.91 309 THR A CA 1
ATOM 2283 C C . THR A 1 277 ? -18.676 47.521 25.871 1.00 13.78 309 THR A C 1
ATOM 2284 O O . THR A 1 277 ? -19.382 46.875 26.666 1.00 16.63 309 THR A O 1
ATOM 2288 N N . ASP A 1 278 ? -19.187 48.326 24.934 1.00 15.87 310 ASP A N 1
ATOM 2289 C CA . ASP A 1 278 ? -20.640 48.430 24.785 1.00 16.75 310 ASP A CA 1
ATOM 2290 C C . ASP A 1 278 ? -21.206 47.081 24.360 1.00 15.41 310 ASP A C 1
ATOM 2291 O O . ASP A 1 278 ? -22.225 46.637 24.877 1.00 18.82 310 ASP A O 1
ATOM 2296 N N . LEU A 1 279 ? -20.551 46.447 23.399 1.00 16.42 311 LEU A N 1
ATOM 2297 C CA . LEU A 1 279 ? -20.946 45.114 22.951 1.00 16.27 311 LEU A CA 1
ATOM 2298 C C . LEU A 1 279 ? -20.913 44.097 24.097 1.00 14.93 311 LEU A C 1
ATOM 2299 O O . LEU A 1 279 ? -21.860 43.319 24.304 1.00 16.22 311 LEU A O 1
ATOM 2304 N N . PHE A 1 280 ? -19.799 44.087 24.821 1.00 14.22 312 PHE A N 1
ATOM 2305 C CA . PHE A 1 280 ? -19.577 43.202 25.955 1.00 13.20 312 PHE A CA 1
ATOM 2306 C C . PHE A 1 280 ? -20.741 43.311 26.942 1.00 14.53 312 PHE A C 1
ATOM 2307 O O . PHE A 1 280 ? -21.303 42.304 27.378 1.00 14.84 312 PHE A O 1
ATOM 2315 N N . ASP A 1 281 ? -21.086 44.537 27.309 1.00 16.60 313 ASP A N 1
ATOM 2316 C CA . ASP A 1 281 ? -22.187 44.787 28.253 1.00 18.14 313 ASP A CA 1
ATOM 2317 C C . ASP A 1 281 ? -23.544 44.348 27.678 1.00 17.53 313 ASP A C 1
ATOM 2318 O O . ASP A 1 281 ? -24.381 43.767 28.385 1.00 20.53 313 ASP A O 1
ATOM 2323 N N . ARG A 1 282 ? -23.761 44.628 26.390 1.00 18.17 314 ARG A N 1
ATOM 2324 C CA . ARG A 1 282 ? -25.027 44.282 25.703 1.00 19.55 314 ARG A CA 1
ATOM 2325 C C . ARG A 1 282 ? -25.256 42.750 25.665 1.00 19.89 314 ARG A C 1
ATOM 2326 O O . ARG A 1 282 ? -26.382 42.263 25.804 1.00 23.69 314 ARG A O 1
ATOM 2341 N N . LYS A 1 283 ? -24.167 41.987 25.531 1.00 17.48 315 LYS A N 1
ATOM 2342 C CA . LYS A 1 283 ? -24.228 40.528 25.555 1.00 18.68 315 LYS A CA 1
ATOM 2343 C C . LYS A 1 283 ? -24.398 39.951 26.966 1.00 19.37 315 LYS A C 1
ATOM 2344 O O . LYS A 1 283 ? -24.582 38.753 27.120 1.00 18.87 315 LYS A O 1
ATOM 2350 N N . GLY A 1 284 ? -24.285 40.792 27.993 1.00 17.31 316 GLY A N 1
ATOM 2351 C CA . GLY A 1 284 ? -24.417 40.365 29.374 1.00 19.32 316 GLY A CA 1
ATOM 2352 C C . GLY A 1 284 ? -23.180 39.714 29.939 1.00 19.31 316 GLY A C 1
ATOM 2353 O O . GLY A 1 284 ? -23.241 39.043 30.961 1.00 20.18 316 GLY A O 1
ATOM 2354 N N . TYR A 1 285 ? -22.044 39.906 29.280 1.00 15.51 317 TYR A N 1
ATOM 2355 C CA . TYR A 1 285 ? -20.814 39.307 29.751 1.00 14.98 317 TYR A CA 1
ATOM 2356 C C . TYR A 1 285 ? -20.324 40.060 30.981 1.00 13.72 317 TYR A C 1
ATOM 2357 O O . TYR A 1 285 ? -20.538 41.259 31.126 1.00 15.97 317 TYR A O 1
ATOM 2366 N N . MET A 1 286 ? -19.634 39.333 31.856 1.00 13.98 318 MET A N 1
ATOM 2367 C CA . MET A 1 286 ? -18.986 39.922 33.007 1.00 14.06 318 MET A CA 1
ATOM 2368 C C . MET A 1 286 ? -17.476 39.862 32.792 1.00 14.90 318 MET A C 1
ATOM 2369 O O . MET A 1 286 ? -16.946 38.806 32.440 1.00 14.27 318 MET A O 1
ATOM 2378 N N . PHE A 1 287 ? -16.789 40.986 33.012 1.00 13.03 319 PHE A N 1
ATOM 2379 C CA . PHE A 1 287 ? -15.341 41.063 32.788 1.00 12.56 319 PHE A CA 1
ATOM 2380 C C . PHE A 1 287 ? -14.666 40.491 34.034 1.00 14.00 319 PHE A C 1
ATOM 2381 O O . PHE A 1 287 ? -14.340 41.225 34.972 1.00 15.94 319 PHE A O 1
ATOM 2389 N N . ASP A 1 288 ? -14.547 39.162 34.045 1.00 12.79 320 ASP A N 1
ATOM 2390 C CA . ASP A 1 288 ? -14.152 38.396 35.225 1.00 13.44 320 ASP A CA 1
ATOM 2391 C C . ASP A 1 288 ? -12.905 37.569 34.965 1.00 12.18 320 ASP A C 1
ATOM 2392 O O . ASP A 1 288 ? -12.486 36.770 35.789 1.00 14.82 320 ASP A O 1
ATOM 2397 N N . TYR A 1 289 ? -12.290 37.789 33.794 1.00 11.82 321 TYR A N 1
ATOM 2398 C CA . TYR A 1 289 ? -11.095 37.047 33.375 1.00 12.11 321 TYR A CA 1
ATOM 2399 C C . TYR A 1 289 ? -11.297 35.539 33.284 1.00 13.08 321 TYR A C 1
ATOM 2400 O O . TYR A 1 289 ? -10.333 34.796 33.252 1.00 13.74 321 TYR A O 1
ATOM 2409 N N . GLU A 1 290 ? -12.549 35.101 33.137 1.00 13.19 322 GLU A N 1
ATOM 2410 C CA . GLU A 1 290 ? -12.790 33.672 32.920 1.00 12.97 322 GLU A CA 1
ATOM 2411 C C . GLU A 1 290 ? -12.724 33.353 31.428 1.00 12.74 322 GLU A C 1
ATOM 2412 O O . GLU A 1 290 ? -13.720 33.162 30.726 1.00 15.00 322 GLU A O 1
ATOM 2423 N N . TYR A 1 291 ? -11.500 33.356 30.936 1.00 13.08 323 TYR A N 1
ATOM 2424 C CA . TYR A 1 291 ? -11.226 33.057 29.555 1.00 12.01 323 TYR A CA 1
ATOM 2425 C C . TYR A 1 291 ? -11.553 31.600 29.256 1.00 12.98 323 TYR A C 1
ATOM 2426 O O . TYR A 1 291 ? -11.634 30.772 30.166 1.00 14.30 323 TYR A O 1
ATOM 2435 N N . ASP A 1 292 ? -11.660 31.270 27.971 1.00 12.92 324 ASP A N 1
ATOM 2436 C CA . ASP A 1 292 ? -11.982 29.899 27.569 1.00 13.07 324 ASP A CA 1
ATOM 2437 C C . ASP A 1 292 ? -11.012 28.872 28.121 1.00 14.34 324 ASP A C 1
ATOM 2438 O O . ASP A 1 292 ? -11.374 27.713 28.318 1.00 16.29 324 ASP A O 1
ATOM 2443 N N . TRP A 1 293 ? -9.754 29.272 28.315 1.00 14.05 325 TRP A N 1
ATOM 2444 C CA . TRP A 1 293 ? -8.726 28.332 28.737 1.00 16.69 325 TRP A CA 1
ATOM 2445 C C . TRP A 1 293 ? -8.707 28.042 30.237 1.00 16.59 325 TRP A C 1
ATOM 2446 O O . TRP A 1 293 ? -7.938 27.192 30.682 1.00 19.94 325 TRP A O 1
ATOM 2457 N N . ILE A 1 294 ? -9.504 28.754 31.029 1.00 16.78 326 ILE A N 1
ATOM 2458 C CA . ILE A 1 294 ? -9.498 28.535 32.469 1.00 19.55 326 ILE A CA 1
ATOM 2459 C C . ILE A 1 294 ? -10.007 27.126 32.730 1.00 24.01 326 ILE A C 1
ATOM 2460 O O . ILE A 1 294 ? -11.006 26.705 32.155 1.00 29.13 326 ILE A O 1
ATOM 2465 N N . GLY A 1 295 ? -9.281 26.403 33.561 1.00 28.56 327 GLY A N 1
ATOM 2466 C CA . GLY A 1 295 ? -9.632 25.030 33.903 1.00 33.31 327 GLY A CA 1
ATOM 2467 C C . GLY A 1 295 ? -8.922 23.983 33.056 1.00 39.57 327 GLY A C 1
ATOM 2468 O O . GLY A 1 295 ? -9.114 22.780 33.263 1.00 52.12 327 GLY A O 1
ATOM 2469 N N . LYS A 1 296 ? -8.104 24.425 32.102 1.00 38.57 328 LYS A N 1
ATOM 2470 C CA . LYS A 1 296 ? -7.343 23.510 31.248 1.00 36.40 328 LYS A CA 1
ATOM 2471 C C . LYS A 1 296 ? -5.888 23.424 31.700 1.00 40.47 328 LYS A C 1
ATOM 2472 O O . LYS A 1 296 ? -5.394 24.314 32.386 1.00 41.78 328 LYS A O 1
ATOM 2480 N N . GLN A 1 297 ? -5.212 22.336 31.338 1.00 41.31 329 GLN A N 1
ATOM 2481 C CA . GLN A 1 297 ? -3.810 22.130 31.738 1.00 37.74 329 GLN A CA 1
ATOM 2482 C C . GLN A 1 297 ? -2.885 22.942 30.836 1.00 36.69 329 GLN A C 1
ATOM 2483 O O . GLN A 1 297 ? -2.704 22.615 29.663 1.00 39.64 329 GLN A O 1
ATOM 2485 N N . LEU A 1 298 ? -2.290 23.993 31.393 1.00 37.73 330 LEU A N 1
ATOM 2486 C CA . LEU A 1 298 ? -1.441 24.895 30.602 1.00 33.39 330 LEU A CA 1
ATOM 2487 C C . LEU A 1 298 ? 0.008 24.395 30.544 1.00 41.58 330 LEU A C 1
ATOM 2488 O O . LEU A 1 298 ? 0.527 23.875 31.537 1.00 44.08 330 LEU A O 1
ATOM 2493 N N . PRO A 1 299 ? 0.676 24.568 29.388 1.00 41.61 331 PRO A N 1
ATOM 2494 C CA . PRO A 1 299 ? 2.080 24.163 29.269 1.00 46.79 331 PRO A CA 1
ATOM 2495 C C . PRO A 1 299 ? 2.983 25.073 30.100 1.00 49.10 331 PRO A C 1
ATOM 2496 O O . PRO A 1 299 ? 2.808 26.295 30.075 1.00 47.02 331 PRO A O 1
ATOM 2500 N N . THR A 1 300 ? 3.931 24.482 30.827 1.00 52.98 332 THR A N 1
ATOM 2501 C CA . THR A 1 300 ? 4.785 25.237 31.744 1.00 56.33 332 THR A CA 1
ATOM 2502 C C . THR A 1 300 ? 6.219 24.708 31.746 1.00 57.32 332 THR A C 1
ATOM 2503 O O . THR A 1 300 ? 6.428 23.495 31.842 1.00 62.81 332 THR A O 1
ATOM 2505 N N . PRO A 1 301 ? 7.212 25.615 31.644 1.00 50.75 333 PRO A N 1
ATOM 2506 C CA . PRO A 1 301 ? 8.610 25.202 31.790 1.00 50.66 333 PRO A CA 1
ATOM 2507 C C . PRO A 1 301 ? 8.986 24.817 33.233 1.00 55.73 333 PRO A C 1
ATOM 2508 O O . PRO A 1 301 ? 9.933 24.051 33.437 1.00 56.25 333 PRO A O 1
ATOM 2512 N N . VAL A 1 302 ? 8.243 25.348 34.207 1.00 59.32 334 VAL A N 1
ATOM 2513 C CA . VAL A 1 302 ? 8.489 25.121 35.637 1.00 59.48 334 VAL A CA 1
ATOM 2514 C C . VAL A 1 302 ? 9.572 26.063 36.151 1.00 59.33 334 VAL A C 1
ATOM 2515 O O . VAL A 1 302 ? 9.425 27.287 36.073 1.00 53.54 334 VAL A O 1
#

Radius of gyration: 19.54 Å; Cα contacts (8 Å, |Δi|>4): 499; chains: 1; bounding box: 55×45×50 Å

Solvent-accessible surface area: 14395 Å² total; per-residue (Å²): 119,151,66,1,27,97,19,8,106,28,22,94,105,16,64,155,79,112,13,42,52,63,18,2,47,17,89,167,72,116,96,80,4,10,0,60,18,27,66,95,194,37,138,75,86,78,3,102,75,3,62,64,34,11,81,67,0,37,118,22,120,6,14,5,105,37,89,56,44,5,85,7,43,127,91,40,0,0,0,17,28,12,14,14,14,10,0,26,64,0,0,76,57,12,126,80,71,6,50,25,37,1,0,0,0,0,0,22,19,0,0,39,17,0,52,56,0,4,74,76,54,0,0,0,59,11,8,51,0,81,6,0,26,4,2,66,108,73,70,74,38,74,49,27,0,8,0,39,36,0,16,51,7,58,53,8,32,45,94,141,80,76,147,28,16,98,86,114,70,159,66,101,48,96,30,41,6,69,4,14,1,25,25,11,23,91,7,50,6,35,0,26,22,4,2,0,7,8,0,2,0,0,0,2,0,0,18,96,14,48,4,66,1,49,69,54,92,34,149,70,132,153,87,73,22,103,92,1,4,53,38,1,134,80,21,77,23,86,86,3,3,117,124,44,91,26,4,8,49,0,2,91,57,1,48,129,7,76,9,97,74,139,3,70,7,103,83,0,46,122,28,0,49,52,11,7,103,154,114,57,64,135,83,58,80,100,6,42,2,95,83,86,95,71,77,84,52,84

Foldseek 3Di:
DQDDPPFKGWADADDVQPPQWTWIARRVVRDIWIKGKDFLPDPDDQVVVQVVLDVLLPDDFQEWAWDDWQDDVRITMTITHDFFAFQVLLCVLLVQAWDLLQLLLVLLQVLVVLVSSVVSQKHQQADDRRQWTFGDVVVVGNLHTHGDDRSQMDRQQDVPVRHGDDKDFQADQTYDLQQFALVSLRRIDAASLRSQSSSLSNSLSRHVSHFPLRPFDDPDPNVSSNSSSVVVVVQQLCRSCPVNVLSSVSNVQSNPDDRRDDDPSVVNSCSSVVVCVVVVHDSPSPTSSPPPDGDDPD

Sequence (298 aa):
VLMVGPNFRVGKKIGCNFGELRLGKNLYTNEYVAIKLEPMKSRAPQLHLEYRFYKQLGSGDGIPQVYYFGPCGKYNAMVLELLGPSLEDLFDLCDRTFSLKTVLMIAIQLISRMEYVHSKNLIYRDVKPENFLIGRPGNKTQQVIHIIDFALAKEYIDPETKKHIPYREHKSSLLTTGGTTARYMSINTHLGKEQSRRDDLEALGHMFMYFLRGSLPWQGLKADTLKERYQKIGDTKRATPIEVLCENFPEMATYLRYVRRLDFFEKPDYDYLRKLFTDLFDRKGYMFDYEYDWIGKQLPTPV